Protein AF-A0A478FSN2-F1 (afdb_monomer_lite)

Radius of gyration: 26.33 Å; chains: 1; bounding box: 81×43×76 Å

Foldseek 3Di:
DVVCVVCCVPPVDDDDDDDDDDDDDDDDDDDFDWDDDPDDPDGDRPDFAFLLNVCVVVVFAFQAPPPDLQLLLLLVVLDFCQQDQAKDKDPACRLARQAHIWIKGWDWAAFPVRQAIGIDIAGTDSVRRNSRSVSLVVRRRHGQDQDVVDPVSNVNSVVRSVSSSSRGTQDFLLRSVVLLVFAFAAPPDPPRDLLLLLCLLQQDCFWDDDNDGNVQLAPLQPPVCNQVLQPHDVSVPPTGRNHSVSHDPVNSVVLNVSLVVRRRHGFGDGDPPQTSNRLVRHDPVPRPDHRSSNLSSLNGGRWDFLLNSQCPRVQFAFDPAADPVLCSHPLDDPDGLVVLRGDTSSHADSSDGNSSSNNRGGDGHPPDD

Sequence (369 aa):
MKVFNYLFNKYGIPVLFVGFTGVGVKLYFRNIEFVLVSDSGFVEVLLPYSFSSELTNKKYKVVTNDTSDDIVLNIMSQRLFPNKTQNFDYSEGQIFEGSKKISFTVKKLEIKDKKQELTILEKPDKKFVNEYKEACVKALAVEYRVNESDKEKKEKAESQLARLREWCTEPTIKDVLGRHKFQLLTETNKGITDDDWKDVIAGGWFKKEGDTKYWEKQSFISESEIESFLGGKEKLNEEGIKSKTDVTDEQVSKFKKKCQEILEKPFTRKTFYAPTMFWKEMDPKEKDGIDEFQEAALFCSKPMKVDDYVDKSMQGLPKSSFSEADKKDYCYVNKGIEEYKNLKTNEPIEGKSFWCAVKLLYDKNKHSK

pLDDT: mean 84.63, std 18.38, range [32.09, 98.44]

Structure (mmCIF, N/CA/C/O backbone):
data_AF-A0A478FSN2-F1
#
_entry.id   AF-A0A478FSN2-F1
#
loop_
_atom_site.group_PDB
_atom_site.id
_atom_site.type_symbol
_atom_site.label_atom_id
_atom_site.label_alt_id
_atom_site.label_comp_id
_atom_site.label_asym_id
_atom_site.label_entity_id
_atom_site.label_seq_id
_atom_site.pdbx_PDB_ins_code
_atom_site.Cartn_x
_atom_site.Cartn_y
_atom_site.Cartn_z
_atom_site.occupancy
_atom_site.B_iso_or_equiv
_atom_site.auth_seq_id
_atom_site.auth_comp_id
_atom_site.auth_asym_id
_atom_site.auth_atom_id
_atom_site.pdbx_PDB_model_num
ATOM 1 N N . MET A 1 1 ? 53.523 -0.015 -23.248 1.00 38.31 1 MET A N 1
ATOM 2 C CA . MET A 1 1 ? 53.239 -1.423 -22.869 1.00 38.31 1 MET A CA 1
ATOM 3 C C . MET A 1 1 ? 52.689 -1.633 -21.450 1.00 38.31 1 MET A C 1
ATOM 5 O O . MET A 1 1 ? 52.070 -2.664 -21.239 1.00 38.31 1 MET A O 1
ATOM 9 N N . LYS A 1 2 ? 52.820 -0.699 -20.487 1.00 34.47 2 LYS A N 1
ATOM 10 C CA . LYS A 1 2 ? 52.249 -0.875 -19.128 1.00 34.47 2 LYS A CA 1
ATOM 11 C C . LYS A 1 2 ? 50.707 -0.853 -19.075 1.00 34.47 2 LYS A C 1
ATOM 13 O O . LYS A 1 2 ? 50.119 -1.628 -18.334 1.00 34.47 2 LYS A O 1
ATOM 18 N N . VAL A 1 3 ? 50.062 -0.037 -19.916 1.00 45.06 3 VAL A N 1
ATOM 19 C CA . VAL A 1 3 ? 48.587 0.061 -20.024 1.00 45.06 3 VAL A CA 1
ATOM 20 C C . VAL A 1 3 ? 47.959 -1.250 -20.508 1.00 45.06 3 VAL A C 1
ATOM 22 O O . VAL A 1 3 ? 46.927 -1.677 -19.999 1.00 45.06 3 VAL A O 1
ATOM 25 N N . PHE A 1 4 ? 48.629 -1.928 -21.443 1.00 43.00 4 PHE A N 1
ATOM 26 C CA . PHE A 1 4 ? 48.151 -3.186 -22.013 1.00 43.00 4 PHE A CA 1
ATOM 27 C C . PHE A 1 4 ? 48.095 -4.284 -20.946 1.00 43.00 4 PHE A C 1
ATOM 29 O O . PHE A 1 4 ? 47.098 -4.982 -20.840 1.00 43.00 4 PHE A O 1
ATOM 36 N N . ASN A 1 5 ? 49.108 -4.365 -20.079 1.00 40.75 5 ASN A N 1
ATOM 37 C CA . ASN A 1 5 ? 49.171 -5.380 -19.027 1.00 40.75 5 ASN A CA 1
ATOM 38 C C . ASN A 1 5 ? 48.114 -5.166 -17.919 1.00 40.75 5 ASN A C 1
ATOM 40 O O . ASN A 1 5 ? 47.647 -6.128 -17.315 1.00 40.75 5 ASN A O 1
ATOM 44 N N . TYR A 1 6 ? 47.696 -3.917 -17.673 1.00 49.88 6 TYR A N 1
ATOM 45 C CA . TYR A 1 6 ? 46.630 -3.601 -16.713 1.00 49.88 6 TYR A CA 1
ATOM 46 C C . TYR A 1 6 ? 45.236 -3.949 -17.257 1.00 49.88 6 TYR A C 1
ATOM 48 O O . TYR A 1 6 ? 44.431 -4.562 -16.560 1.00 49.88 6 TYR A O 1
ATOM 56 N N . LEU A 1 7 ? 44.960 -3.598 -18.517 1.00 45.88 7 LEU A N 1
ATOM 57 C CA . LEU A 1 7 ? 43.660 -3.856 -19.143 1.00 45.88 7 LEU A CA 1
ATOM 58 C C . LEU A 1 7 ? 43.455 -5.344 -19.467 1.00 45.88 7 LEU A C 1
ATOM 60 O O . LEU A 1 7 ? 42.352 -5.857 -19.280 1.00 45.88 7 LEU A O 1
ATOM 64 N N . PHE A 1 8 ? 44.517 -6.051 -19.872 1.00 49.25 8 PHE A N 1
ATOM 65 C CA . PHE A 1 8 ? 44.466 -7.482 -20.191 1.00 49.25 8 PHE A CA 1
ATOM 66 C C . PHE A 1 8 ? 44.196 -8.342 -18.947 1.00 49.25 8 PHE A C 1
ATOM 68 O O . PHE A 1 8 ? 43.358 -9.237 -18.996 1.00 49.25 8 PHE A O 1
ATOM 75 N N . ASN A 1 9 ? 44.831 -8.021 -17.811 1.00 47.06 9 ASN A N 1
ATOM 76 C CA . ASN A 1 9 ? 44.638 -8.757 -16.554 1.00 47.06 9 ASN A CA 1
ATOM 77 C C . ASN A 1 9 ? 43.310 -8.446 -15.844 1.00 47.06 9 ASN A C 1
ATOM 79 O O . ASN A 1 9 ? 42.863 -9.258 -15.040 1.00 47.06 9 ASN A O 1
ATOM 83 N N . LYS A 1 10 ? 42.682 -7.288 -16.103 1.00 46.72 10 LYS A N 1
ATOM 84 C CA . LYS A 1 10 ? 41.465 -6.863 -15.386 1.00 46.72 10 LYS A CA 1
ATOM 85 C C . LYS A 1 10 ? 40.161 -7.127 -16.145 1.00 46.72 10 LYS A C 1
ATOM 87 O O . LYS A 1 10 ? 39.145 -7.357 -15.500 1.00 46.72 10 LYS A O 1
ATOM 92 N N . TYR A 1 11 ? 40.178 -7.101 -17.482 1.00 49.88 11 TYR A N 1
ATOM 93 C CA . TYR A 1 11 ? 38.949 -7.159 -18.291 1.00 49.88 11 TYR A CA 1
ATOM 94 C C . TYR A 1 11 ? 38.904 -8.296 -19.325 1.00 49.88 11 TYR A C 1
ATOM 96 O O . TYR A 1 11 ? 37.886 -8.449 -19.991 1.00 49.88 11 TYR A O 1
ATOM 104 N N . GLY A 1 12 ? 39.962 -9.111 -19.455 1.00 34.09 12 GLY A N 1
ATOM 105 C CA . GLY A 1 12 ? 39.914 -10.388 -20.183 1.00 34.09 12 GLY A CA 1
ATOM 106 C C . GLY A 1 12 ? 39.507 -10.310 -21.660 1.00 34.09 12 GLY A C 1
ATOM 107 O O . GLY A 1 12 ? 38.846 -11.223 -22.141 1.00 34.09 12 GLY A O 1
ATOM 108 N N . ILE A 1 13 ? 39.863 -9.241 -22.382 1.00 45.62 13 ILE A N 1
ATOM 109 C CA . ILE A 1 13 ? 39.484 -9.043 -23.793 1.00 45.62 13 ILE A CA 1
ATOM 110 C C . ILE A 1 13 ? 40.597 -9.582 -24.711 1.00 45.62 13 ILE A C 1
ATOM 112 O O . ILE A 1 13 ? 41.655 -8.949 -24.788 1.00 45.62 13 ILE A O 1
ATOM 116 N N . PRO A 1 14 ? 40.411 -10.705 -25.435 1.00 42.12 14 PRO A N 1
ATOM 117 C CA . PRO A 1 14 ? 41.376 -11.146 -26.425 1.00 42.12 14 PRO A CA 1
ATOM 118 C C . PRO A 1 14 ? 41.021 -10.621 -27.823 1.00 42.12 14 PRO A C 1
ATOM 120 O O . PRO A 1 14 ? 39.872 -10.328 -28.143 1.00 42.12 14 PRO A O 1
ATOM 123 N N . VAL A 1 15 ? 42.046 -10.647 -28.672 1.00 35.50 15 VAL A N 1
ATOM 124 C CA . VAL A 1 15 ? 42.075 -10.412 -30.125 1.00 35.50 15 VAL A CA 1
ATOM 125 C C . VAL A 1 15 ? 42.417 -8.976 -30.545 1.00 35.50 15 VAL A C 1
ATOM 127 O O . VAL A 1 15 ? 41.568 -8.125 -30.791 1.00 35.50 15 VAL A O 1
ATOM 130 N N . LEU A 1 16 ? 43.727 -8.763 -30.706 1.00 38.38 16 LEU A N 1
ATOM 131 C CA . LEU A 1 16 ? 44.339 -7.638 -31.408 1.00 38.38 16 LEU A CA 1
ATOM 132 C C . LEU A 1 16 ? 44.881 -8.159 -32.753 1.00 38.38 16 LEU A C 1
ATOM 134 O O . LEU A 1 16 ? 45.804 -8.972 -32.760 1.00 38.38 16 LEU A O 1
ATOM 138 N N . PHE A 1 17 ? 44.339 -7.698 -33.884 1.00 35.75 17 PHE A N 1
ATOM 139 C CA . PHE A 1 17 ? 44.990 -7.865 -35.189 1.00 35.75 17 PHE A CA 1
ATOM 140 C C . PHE A 1 17 ? 45.964 -6.704 -35.394 1.00 35.75 17 PHE A C 1
ATOM 142 O O . PHE A 1 17 ? 45.550 -5.547 -35.450 1.00 35.75 17 PHE A O 1
ATOM 149 N N . VAL A 1 18 ? 47.260 -7.002 -35.489 1.00 38.97 18 VAL A N 1
ATOM 150 C CA . VAL A 1 18 ? 48.302 -5.998 -35.743 1.00 38.97 18 VAL A CA 1
ATOM 151 C C . VAL A 1 18 ? 48.718 -6.086 -37.207 1.00 38.97 18 VAL A C 1
ATOM 153 O O . VAL A 1 18 ? 49.442 -6.996 -37.595 1.00 38.97 18 VAL A O 1
ATOM 156 N N . GLY A 1 19 ? 48.256 -5.138 -38.021 1.00 33.31 19 GLY A N 1
ATOM 157 C CA . GLY A 1 19 ? 48.798 -4.868 -39.354 1.00 33.31 19 GLY A CA 1
ATOM 158 C C . GLY A 1 19 ? 49.646 -3.599 -39.311 1.00 33.31 19 GLY A C 1
ATOM 159 O O . GLY A 1 19 ? 49.178 -2.569 -38.830 1.00 33.31 19 GLY A O 1
ATOM 160 N N . PHE A 1 20 ? 50.893 -3.673 -39.779 1.00 36.31 20 PHE A N 1
ATOM 161 C CA . PHE A 1 20 ? 51.842 -2.558 -39.770 1.00 36.31 20 PHE A CA 1
ATOM 162 C C . PHE A 1 20 ? 51.966 -1.961 -41.177 1.00 36.31 20 PHE A C 1
ATOM 164 O O . PHE A 1 20 ? 52.596 -2.554 -42.047 1.00 36.31 20 PHE A O 1
ATOM 171 N N . THR A 1 21 ? 51.405 -0.771 -41.396 1.00 34.97 21 THR A N 1
ATOM 172 C CA . THR A 1 21 ? 51.771 0.101 -42.524 1.00 34.97 21 THR A CA 1
ATOM 173 C C . THR A 1 21 ? 51.729 1.555 -42.061 1.00 34.97 21 THR A C 1
ATOM 175 O O . THR A 1 21 ? 50.651 2.131 -41.924 1.00 34.97 21 THR A O 1
ATOM 178 N N . GLY A 1 22 ? 52.901 2.149 -41.835 1.00 32.09 22 GLY A N 1
ATOM 179 C CA . GLY A 1 22 ? 53.044 3.577 -41.537 1.00 32.09 22 GLY A CA 1
ATOM 180 C C . GLY A 1 22 ? 52.790 3.949 -40.075 1.00 32.09 22 GLY A C 1
ATOM 181 O O . GLY A 1 22 ? 52.101 3.253 -39.340 1.00 32.09 22 GLY A O 1
ATOM 182 N N . VAL A 1 23 ? 53.423 5.038 -39.646 1.00 35.44 23 VAL A N 1
ATOM 183 C CA . VAL A 1 23 ? 53.547 5.521 -38.262 1.00 35.44 23 VAL A CA 1
ATOM 184 C C . VAL A 1 23 ? 52.172 5.795 -37.632 1.00 35.44 23 VAL A C 1
ATOM 186 O O . VAL A 1 23 ? 51.660 6.907 -37.677 1.00 35.44 23 VAL A O 1
ATOM 189 N N . GLY A 1 24 ? 51.553 4.767 -37.055 1.00 33.69 24 GLY A N 1
ATOM 190 C CA . GLY A 1 24 ? 50.288 4.879 -36.337 1.00 33.69 24 GLY A CA 1
ATOM 191 C C . GLY A 1 24 ? 49.680 3.515 -36.025 1.00 33.69 24 GLY A C 1
ATOM 192 O O . GLY A 1 24 ? 49.520 2.674 -36.904 1.00 33.69 24 GLY A O 1
ATOM 193 N N . VAL A 1 25 ? 49.314 3.291 -34.762 1.00 39.44 25 VAL A N 1
ATOM 194 C CA . VAL A 1 25 ? 48.526 2.119 -34.361 1.00 39.44 25 VAL A CA 1
ATOM 195 C C . VAL A 1 25 ? 47.054 2.436 -34.625 1.00 39.44 25 VAL A C 1
ATOM 197 O O . VAL A 1 25 ? 46.484 3.298 -33.960 1.00 39.44 25 VAL A O 1
ATOM 200 N N . LYS A 1 26 ? 46.423 1.746 -35.580 1.00 37.81 26 LYS A N 1
ATOM 201 C CA . LYS A 1 26 ? 44.962 1.768 -35.740 1.00 37.81 26 LYS A CA 1
ATOM 202 C C . LYS A 1 26 ? 44.343 0.717 -34.826 1.00 37.81 26 LYS A C 1
ATOM 204 O O . LYS A 1 26 ? 44.503 -0.479 -35.052 1.00 37.81 26 LYS A O 1
ATOM 209 N N . LEU A 1 27 ? 43.642 1.173 -33.794 1.00 43.56 27 LEU A N 1
ATOM 210 C CA . LEU A 1 27 ? 42.827 0.320 -32.938 1.00 43.56 27 LEU A CA 1
ATOM 211 C C . LEU A 1 27 ? 41.388 0.335 -33.463 1.00 43.56 27 LEU A C 1
ATOM 213 O O . LEU A 1 27 ? 40.785 1.398 -33.587 1.00 43.56 27 LEU A O 1
ATOM 217 N N . TYR A 1 28 ? 40.850 -0.840 -33.780 1.00 39.25 28 TYR A N 1
ATOM 218 C CA . TYR A 1 28 ? 39.455 -1.010 -34.175 1.00 39.25 28 TYR A CA 1
ATOM 219 C C . TYR A 1 28 ? 38.686 -1.581 -32.985 1.00 39.25 28 TYR A C 1
ATOM 221 O O . TYR A 1 28 ? 38.897 -2.732 -32.609 1.00 39.25 28 TYR A O 1
ATOM 229 N N . PHE A 1 29 ? 37.800 -0.781 -32.394 1.00 44.75 29 PHE A N 1
ATOM 230 C CA . PHE A 1 29 ? 36.898 -1.224 -31.332 1.00 44.75 29 PHE A CA 1
ATOM 231 C C . PHE A 1 29 ? 35.463 -1.219 -31.852 1.00 44.75 29 PHE A C 1
ATOM 233 O O . PHE A 1 29 ? 35.030 -0.276 -32.511 1.00 44.75 29 PHE A O 1
ATOM 240 N N . ARG A 1 30 ? 34.722 -2.294 -31.578 1.00 36.47 30 ARG A N 1
ATOM 241 C CA . ARG A 1 30 ? 33.317 -2.429 -31.967 1.00 36.47 30 ARG A CA 1
ATOM 242 C C . ARG A 1 30 ? 32.440 -1.856 -30.845 1.00 36.47 30 ARG A C 1
ATOM 244 O O . ARG A 1 30 ? 32.504 -2.355 -29.729 1.00 36.47 30 ARG A O 1
ATOM 251 N N . ASN A 1 31 ? 31.623 -0.849 -31.168 1.00 40.94 31 ASN A N 1
ATOM 252 C CA . ASN A 1 31 ? 30.549 -0.275 -30.337 1.00 40.94 31 ASN A CA 1
ATOM 253 C C . ASN A 1 31 ? 30.950 0.266 -28.945 1.00 40.94 31 ASN A C 1
ATOM 255 O O . ASN A 1 31 ? 30.341 -0.110 -27.947 1.00 40.94 31 ASN A O 1
ATOM 259 N N . ILE A 1 32 ? 31.928 1.174 -28.869 1.00 41.34 32 ILE A N 1
ATOM 260 C CA . ILE A 1 32 ? 32.172 1.997 -27.669 1.00 41.34 32 ILE A CA 1
ATOM 261 C C . ILE A 1 32 ? 32.453 3.434 -28.136 1.00 41.34 32 ILE A C 1
ATOM 263 O O . ILE A 1 32 ? 33.360 3.640 -28.943 1.00 41.34 32 ILE A O 1
ATOM 267 N N . GLU A 1 33 ? 31.671 4.413 -27.674 1.00 35.31 33 GLU A N 1
ATOM 268 C CA . GLU A 1 33 ? 31.954 5.840 -27.883 1.00 35.31 33 GLU A CA 1
ATOM 269 C C . GLU A 1 33 ? 32.963 6.314 -26.824 1.00 35.31 33 GLU A C 1
ATOM 271 O O . GLU A 1 33 ? 32.770 6.092 -25.631 1.00 35.31 33 GLU A O 1
ATOM 276 N N . PHE A 1 34 ? 34.051 6.961 -27.250 1.00 41.34 34 PHE A N 1
ATOM 277 C CA . PHE A 1 34 ? 35.018 7.605 -26.356 1.00 41.34 34 PHE A CA 1
ATOM 278 C C . PHE A 1 34 ? 35.042 9.111 -26.620 1.00 41.34 34 PHE A C 1
ATOM 280 O O . PHE A 1 34 ? 35.100 9.534 -27.775 1.00 41.34 34 PHE A O 1
ATOM 287 N N . VAL A 1 35 ? 35.093 9.914 -25.555 1.00 37.38 35 VAL A N 1
ATOM 288 C CA . VAL A 1 35 ? 35.516 11.319 -25.625 1.00 37.38 35 VAL A CA 1
ATOM 289 C C . VAL A 1 35 ? 37.011 11.361 -25.315 1.00 37.38 35 VAL A C 1
ATOM 291 O O . VAL A 1 35 ? 37.439 11.009 -24.219 1.00 37.38 35 VAL A O 1
ATOM 294 N N . LEU A 1 36 ? 37.827 11.766 -26.289 1.00 36.81 36 LEU A N 1
ATOM 295 C CA . LEU A 1 36 ? 39.247 12.039 -26.067 1.00 36.81 36 LEU A CA 1
ATOM 296 C C . LEU A 1 36 ? 39.384 13.427 -25.435 1.00 36.81 36 LEU A C 1
ATOM 298 O O . LEU A 1 36 ? 39.316 14.433 -26.136 1.00 36.81 36 LEU A O 1
ATOM 302 N N . VAL A 1 37 ? 39.588 13.488 -24.118 1.00 38.06 37 VAL A N 1
ATOM 303 C CA . VAL A 1 37 ? 40.015 14.721 -23.444 1.00 38.06 37 VAL A CA 1
ATOM 304 C C . VAL A 1 37 ? 41.541 14.773 -23.484 1.00 38.06 37 VAL A C 1
ATOM 306 O O . VAL A 1 37 ? 42.232 14.043 -22.770 1.00 38.06 37 VAL A O 1
ATOM 309 N N . SER A 1 38 ? 42.090 15.603 -24.367 1.00 40.66 38 SER A N 1
ATOM 310 C CA . SER A 1 38 ? 43.523 15.882 -24.412 1.00 40.66 38 SER A CA 1
ATOM 311 C C . SER A 1 38 ? 43.889 16.887 -23.320 1.00 40.66 38 SER A C 1
ATOM 313 O O . SER A 1 38 ? 43.606 18.068 -23.481 1.00 40.66 38 SER A O 1
ATOM 315 N N . ASP A 1 39 ? 44.486 16.396 -22.228 1.00 41.47 39 ASP A N 1
ATOM 316 C CA . ASP A 1 39 ? 45.642 17.056 -21.582 1.00 41.47 39 ASP A CA 1
ATOM 317 C C . ASP A 1 39 ? 46.320 16.237 -20.461 1.00 41.47 39 ASP A C 1
ATOM 319 O O . ASP A 1 39 ? 47.345 16.651 -19.927 1.00 41.47 39 ASP A O 1
ATOM 323 N N . SER A 1 40 ? 45.838 15.033 -20.117 1.00 41.19 40 SER A N 1
ATOM 324 C CA . SER A 1 40 ? 46.466 14.239 -19.036 1.00 41.19 40 SER A CA 1
ATOM 325 C C . SER A 1 40 ? 46.532 12.720 -19.246 1.00 41.19 40 SER A C 1
ATOM 327 O O . SER A 1 40 ? 46.911 11.986 -18.336 1.00 41.19 40 SER A O 1
ATOM 329 N N . GLY A 1 41 ? 46.249 12.214 -20.452 1.00 41.34 41 GLY A N 1
ATOM 330 C CA . GLY A 1 41 ? 46.536 10.816 -20.811 1.00 41.34 41 GLY A CA 1
ATOM 331 C C . GLY A 1 41 ? 45.678 9.750 -20.111 1.00 41.34 41 GLY A C 1
ATOM 332 O O . GLY A 1 41 ? 45.991 8.563 -20.211 1.00 41.34 41 GLY A O 1
ATOM 333 N N . PHE A 1 42 ? 44.591 10.139 -19.443 1.00 38.62 42 PHE A N 1
ATOM 334 C CA . PHE A 1 42 ? 43.584 9.207 -18.943 1.00 38.62 42 PHE A CA 1
ATOM 335 C C . PHE A 1 42 ? 42.482 9.019 -19.992 1.00 38.62 42 PHE A C 1
ATOM 337 O O . PHE A 1 42 ? 41.795 9.963 -20.365 1.00 38.62 42 PHE A O 1
ATOM 344 N N . VAL A 1 43 ? 42.323 7.786 -20.481 1.00 43.44 43 VAL A N 1
ATOM 345 C CA . VAL A 1 43 ? 41.153 7.375 -21.267 1.00 43.44 43 VAL A CA 1
ATOM 346 C C . VAL A 1 43 ? 40.055 7.018 -20.273 1.00 43.44 43 VAL A C 1
ATOM 348 O O . VAL A 1 43 ? 40.135 5.982 -19.610 1.00 43.44 43 VAL A O 1
ATOM 351 N N . GLU A 1 44 ? 39.053 7.880 -20.142 1.00 41.38 44 GLU A N 1
ATOM 352 C CA . GLU A 1 44 ? 37.860 7.576 -19.360 1.00 41.38 44 GLU A CA 1
ATOM 353 C C . GLU A 1 44 ? 36.917 6.730 -20.225 1.00 41.38 44 GLU A C 1
ATOM 355 O O . GLU A 1 44 ? 36.435 7.160 -21.274 1.00 41.38 44 GLU A O 1
ATOM 360 N N . VAL A 1 45 ? 36.719 5.471 -19.832 1.00 44.75 45 VAL A N 1
ATOM 361 C CA . VAL A 1 45 ? 35.755 4.580 -20.483 1.00 44.75 45 VAL A CA 1
ATOM 362 C C . VAL A 1 45 ? 34.367 4.996 -19.997 1.00 44.75 45 VAL A C 1
ATOM 364 O O . VAL A 1 45 ? 33.947 4.594 -18.913 1.00 44.75 45 VAL A O 1
ATOM 367 N N . LEU A 1 46 ? 33.657 5.808 -20.781 1.00 49.84 46 LEU A N 1
ATOM 368 C CA . LEU A 1 46 ? 32.235 6.068 -20.563 1.00 49.84 46 LEU A CA 1
ATOM 369 C C . LEU A 1 46 ? 31.470 4.781 -20.885 1.00 49.84 46 LEU A C 1
ATOM 371 O O . LEU A 1 46 ? 31.194 4.465 -22.041 1.00 49.84 46 LEU A O 1
ATOM 375 N N . LEU A 1 47 ? 31.170 3.994 -19.852 1.00 55.00 47 LEU A N 1
ATOM 376 C CA . LEU A 1 47 ? 30.190 2.921 -19.980 1.00 55.00 47 LEU A CA 1
ATOM 377 C C . LEU A 1 47 ? 28.858 3.544 -20.432 1.00 55.00 47 LEU A C 1
ATOM 379 O O . LEU A 1 47 ? 28.491 4.601 -19.911 1.00 55.00 47 LEU A O 1
ATOM 383 N N . PRO A 1 48 ? 28.136 2.923 -21.383 1.00 66.62 48 PRO A N 1
ATOM 384 C CA . PRO A 1 48 ? 26.876 3.467 -21.870 1.00 66.62 48 PRO A CA 1
ATOM 385 C C . PRO A 1 48 ? 25.915 3.678 -20.697 1.00 66.62 48 PRO A C 1
ATOM 387 O O . PRO A 1 48 ? 25.668 2.769 -19.900 1.00 66.62 48 PRO A O 1
ATOM 390 N N . TYR A 1 49 ? 25.395 4.900 -20.580 1.00 86.12 49 TYR A N 1
ATOM 391 C CA . TYR A 1 49 ? 24.471 5.267 -19.518 1.00 86.12 49 TYR A CA 1
ATOM 392 C C . TYR A 1 49 ? 23.124 4.590 -19.772 1.00 86.12 49 TYR A C 1
ATOM 394 O O . TYR A 1 49 ? 22.397 4.949 -20.694 1.00 86.12 49 TYR A O 1
ATOM 402 N N . SER A 1 50 ? 22.819 3.554 -18.998 1.00 93.75 50 SER A N 1
ATOM 403 C CA . SER A 1 50 ? 21.625 2.721 -19.181 1.00 93.75 50 SER A CA 1
ATOM 404 C C . SER A 1 50 ? 20.499 3.115 -18.226 1.00 93.75 50 SER A C 1
ATOM 406 O O . SER A 1 50 ? 20.720 3.840 -17.250 1.00 93.75 50 SER A O 1
ATOM 408 N N . PHE A 1 51 ? 19.295 2.578 -18.444 1.00 96.38 51 PHE A N 1
ATOM 409 C CA . PHE A 1 51 ? 18.224 2.675 -17.444 1.00 96.38 51 PHE A CA 1
ATOM 410 C C . PHE A 1 51 ? 18.661 2.105 -16.087 1.00 96.38 51 PHE A C 1
ATOM 412 O O . PHE A 1 51 ? 18.325 2.674 -15.049 1.00 96.38 51 PHE A O 1
ATOM 419 N N . SER A 1 52 ? 19.448 1.021 -16.083 1.00 96.12 52 SER A N 1
ATOM 420 C CA . SER A 1 52 ? 20.041 0.480 -14.857 1.00 96.12 52 SER A CA 1
ATOM 421 C C . SER A 1 52 ? 20.908 1.520 -14.150 1.00 96.12 52 SER A C 1
ATOM 423 O O . SER A 1 52 ? 20.755 1.719 -12.948 1.00 96.12 52 SER A O 1
ATOM 425 N N . SER A 1 53 ? 21.789 2.202 -14.887 1.00 94.31 53 SER A N 1
ATOM 426 C CA . SER A 1 53 ? 22.691 3.224 -14.344 1.00 94.31 53 SER A CA 1
ATOM 427 C C . SER A 1 53 ? 21.911 4.377 -13.704 1.00 94.31 53 SER A C 1
ATOM 429 O O . SER A 1 53 ? 22.184 4.752 -12.566 1.00 94.31 53 SER A O 1
ATOM 431 N N . GLU A 1 54 ? 20.889 4.885 -14.395 1.00 95.19 54 GLU A N 1
ATOM 432 C CA . GLU A 1 54 ? 20.023 5.965 -13.905 1.00 95.19 54 GLU A CA 1
ATOM 433 C C . GLU A 1 54 ? 19.260 5.576 -12.627 1.00 95.19 54 GLU A C 1
ATOM 435 O O . GLU A 1 54 ? 19.188 6.356 -11.673 1.00 95.19 54 GLU A O 1
ATOM 440 N N . LEU A 1 55 ? 18.715 4.356 -12.565 1.00 96.19 55 LEU A N 1
ATOM 441 C CA . LEU A 1 55 ? 17.994 3.873 -11.384 1.00 96.19 55 LEU A CA 1
ATOM 442 C C . LEU A 1 55 ? 18.929 3.622 -10.195 1.00 96.19 55 LEU A C 1
ATOM 444 O O . LEU A 1 55 ? 18.598 4.010 -9.072 1.00 96.19 55 LEU A O 1
ATOM 448 N N . THR A 1 56 ? 20.105 3.037 -10.426 1.00 95.56 56 THR A N 1
ATOM 449 C CA . THR A 1 56 ? 21.113 2.825 -9.378 1.00 95.56 56 THR A CA 1
ATOM 450 C C . THR A 1 56 ? 21.644 4.150 -8.828 1.00 95.56 56 THR A C 1
ATOM 452 O O . THR A 1 56 ? 21.766 4.291 -7.611 1.00 95.56 56 THR A O 1
ATOM 455 N N . ASN A 1 57 ? 21.857 5.163 -9.675 1.00 93.75 57 ASN A N 1
ATOM 456 C CA . ASN A 1 57 ? 22.229 6.516 -9.236 1.00 93.75 57 ASN A CA 1
ATOM 457 C C . ASN A 1 57 ? 21.163 7.151 -8.329 1.00 93.75 57 ASN A C 1
ATOM 459 O O . ASN A 1 57 ? 21.483 7.868 -7.380 1.00 93.75 57 ASN A O 1
ATOM 463 N N . LYS A 1 58 ? 19.888 6.825 -8.566 1.00 93.50 58 LYS A N 1
ATOM 464 C CA . LYS A 1 58 ? 18.748 7.200 -7.714 1.00 93.50 58 LYS A CA 1
ATOM 465 C C . LYS A 1 58 ? 18.554 6.286 -6.496 1.00 93.50 58 LYS A C 1
ATOM 467 O O . LYS A 1 58 ? 17.549 6.416 -5.802 1.00 93.50 58 LYS A O 1
ATOM 472 N N . LYS A 1 59 ? 19.528 5.417 -6.202 1.00 94.81 59 LYS A N 1
ATOM 473 C CA . LYS A 1 59 ? 19.560 4.480 -5.066 1.00 94.81 59 LYS A CA 1
ATOM 474 C C . LYS A 1 59 ? 18.496 3.380 -5.116 1.00 94.81 59 LYS A C 1
ATOM 476 O O . LYS A 1 59 ? 18.205 2.771 -4.090 1.00 94.81 59 LYS A O 1
ATOM 481 N N . TYR A 1 60 ? 17.942 3.086 -6.292 1.00 95.50 60 TYR A N 1
ATOM 482 C CA . TYR A 1 60 ? 17.091 1.912 -6.459 1.00 95.50 60 TYR A CA 1
ATOM 483 C C . TYR A 1 60 ? 17.938 0.654 -6.629 1.00 95.50 60 TYR A C 1
ATOM 485 O O . TYR A 1 60 ? 18.907 0.632 -7.393 1.00 95.50 60 TYR A O 1
ATOM 493 N N . LYS A 1 61 ? 17.528 -0.423 -5.958 1.00 97.25 61 LYS A N 1
ATOM 494 C CA . LYS A 1 61 ? 18.080 -1.756 -6.183 1.00 97.25 61 LYS A CA 1
ATOM 495 C C . LYS A 1 61 ? 17.370 -2.387 -7.378 1.00 97.25 61 LYS A C 1
ATOM 497 O O . LYS A 1 61 ? 16.174 -2.651 -7.314 1.00 97.25 61 LYS A O 1
ATOM 502 N N . VAL A 1 62 ? 18.081 -2.565 -8.485 1.00 97.88 62 VAL A N 1
ATOM 503 C CA . VAL A 1 62 ? 17.522 -3.114 -9.730 1.00 97.88 62 VAL A CA 1
ATOM 504 C C . VAL A 1 62 ? 17.454 -4.641 -9.689 1.00 97.88 62 VAL A C 1
ATOM 506 O O . VAL A 1 62 ? 18.262 -5.280 -9.016 1.00 97.88 62 VAL A O 1
ATOM 509 N N . VAL A 1 63 ? 16.504 -5.223 -10.423 1.00 97.94 63 VAL A N 1
ATOM 510 C CA . VAL A 1 63 ? 16.411 -6.679 -10.605 1.00 97.94 63 VAL A CA 1
ATOM 511 C C . VAL A 1 63 ? 17.617 -7.184 -11.395 1.00 97.94 63 VAL A C 1
ATOM 513 O O . VAL A 1 63 ? 17.939 -6.655 -12.460 1.00 97.94 63 VAL A O 1
ATOM 516 N N . THR A 1 64 ? 18.244 -8.244 -10.897 1.00 96.75 64 THR A N 1
ATOM 517 C CA . THR A 1 64 ? 19.316 -8.980 -11.576 1.00 96.75 64 THR A CA 1
ATOM 518 C C . THR A 1 64 ? 18.933 -10.453 -11.725 1.00 96.75 64 THR A C 1
ATOM 520 O O . THR A 1 64 ? 17.885 -10.895 -11.247 1.00 96.75 64 THR A O 1
ATOM 523 N N . ASN A 1 65 ? 19.797 -11.243 -12.366 1.00 94.81 65 ASN A N 1
ATOM 524 C CA . ASN A 1 65 ? 19.619 -12.697 -12.437 1.00 94.81 65 ASN A CA 1
ATOM 525 C C . ASN A 1 65 ? 19.635 -13.364 -11.046 1.00 94.81 65 ASN A C 1
ATOM 527 O O . ASN A 1 65 ? 19.014 -14.411 -10.873 1.00 94.81 65 ASN A O 1
ATOM 531 N N . ASP A 1 66 ? 20.279 -12.731 -10.060 1.00 96.31 66 ASP A N 1
ATOM 532 C CA . ASP A 1 66 ? 20.416 -13.242 -8.690 1.00 96.31 66 ASP A CA 1
ATOM 533 C C . ASP A 1 66 ? 19.277 -12.797 -7.758 1.00 96.31 66 ASP A C 1
ATOM 535 O O . ASP A 1 66 ? 19.187 -13.260 -6.619 1.00 96.31 66 ASP A O 1
ATOM 539 N N . THR A 1 67 ? 18.387 -11.900 -8.205 1.00 97.56 67 THR A N 1
ATOM 540 C CA . THR A 1 67 ? 17.213 -11.503 -7.416 1.00 97.56 67 THR A CA 1
ATOM 541 C C . THR A 1 67 ? 16.358 -12.738 -7.121 1.00 97.56 67 THR A C 1
ATOM 543 O O . THR A 1 67 ? 16.078 -13.539 -8.013 1.00 97.56 67 THR A O 1
ATOM 546 N N . SER A 1 68 ? 15.925 -12.914 -5.871 1.00 97.56 68 SER A N 1
ATOM 547 C CA . SER A 1 68 ? 15.173 -14.107 -5.467 1.00 97.56 68 SER A CA 1
ATOM 548 C C . SER A 1 68 ? 13.774 -14.154 -6.086 1.00 97.56 68 SER A C 1
ATOM 550 O O . SER A 1 68 ? 13.156 -13.126 -6.374 1.00 97.56 68 SER A O 1
ATOM 552 N N . ASP A 1 69 ? 13.242 -15.362 -6.262 1.00 97.81 69 ASP A N 1
ATOM 553 C CA . ASP A 1 69 ? 11.927 -15.559 -6.878 1.00 97.81 69 ASP A CA 1
ATOM 554 C C . ASP A 1 69 ? 10.801 -14.884 -6.091 1.00 97.81 69 ASP A C 1
ATOM 556 O O . ASP A 1 69 ? 9.894 -14.315 -6.693 1.00 97.81 69 ASP A O 1
ATOM 560 N N . ASP A 1 70 ? 10.864 -14.892 -4.753 1.00 96.44 70 ASP A N 1
ATOM 561 C CA . ASP A 1 70 ? 9.843 -14.230 -3.933 1.00 96.44 70 ASP A CA 1
ATOM 562 C C . ASP A 1 70 ? 9.838 -12.712 -4.149 1.00 96.44 70 ASP A C 1
ATOM 564 O O . ASP A 1 70 ? 8.768 -12.123 -4.289 1.00 96.44 70 ASP A O 1
ATOM 568 N N . ILE A 1 71 ? 11.014 -12.084 -4.272 1.00 97.12 71 ILE A N 1
ATOM 569 C CA . ILE A 1 71 ? 11.109 -10.651 -4.576 1.00 97.12 71 ILE A CA 1
ATOM 570 C C . ILE A 1 71 ? 10.478 -10.360 -5.940 1.00 97.12 71 ILE A C 1
ATOM 572 O O . ILE A 1 71 ? 9.678 -9.434 -6.055 1.00 97.12 71 ILE A O 1
ATOM 576 N N . VAL A 1 72 ? 10.756 -11.176 -6.959 1.00 97.88 72 VAL A N 1
ATOM 577 C CA . VAL A 1 72 ? 10.157 -10.998 -8.292 1.00 97.88 72 VAL A CA 1
ATOM 578 C C . VAL A 1 72 ? 8.639 -11.187 -8.262 1.00 97.88 72 VAL A C 1
ATOM 580 O O . VAL A 1 72 ? 7.908 -10.397 -8.857 1.00 97.88 72 VAL A O 1
ATOM 583 N N . LEU A 1 73 ? 8.134 -12.167 -7.511 1.00 97.19 73 LEU A N 1
ATOM 584 C CA . LEU A 1 73 ? 6.695 -12.350 -7.294 1.00 97.19 73 LEU A CA 1
ATOM 585 C C . LEU A 1 73 ? 6.050 -11.152 -6.584 1.00 97.19 73 LEU A C 1
ATOM 587 O O . LEU A 1 73 ? 4.944 -10.742 -6.949 1.00 97.19 73 LEU A O 1
ATOM 591 N N . ASN A 1 74 ? 6.729 -10.558 -5.600 1.00 96.88 74 ASN A N 1
ATOM 592 C CA . ASN A 1 74 ? 6.276 -9.331 -4.940 1.00 96.88 74 ASN A CA 1
ATOM 593 C C . ASN A 1 74 ? 6.272 -8.142 -5.920 1.00 96.88 74 ASN A C 1
ATOM 595 O O . ASN A 1 74 ? 5.298 -7.396 -5.957 1.00 96.88 74 ASN A O 1
ATOM 599 N N . ILE A 1 75 ? 7.288 -8.006 -6.780 1.00 97.44 75 ILE A N 1
ATOM 600 C CA . ILE A 1 75 ? 7.338 -6.977 -7.834 1.00 97.44 75 ILE A CA 1
ATOM 601 C C . ILE A 1 75 ? 6.156 -7.118 -8.795 1.00 97.44 75 ILE A C 1
ATOM 603 O O . ILE A 1 75 ? 5.459 -6.139 -9.058 1.00 97.44 75 ILE A O 1
ATOM 607 N N . MET A 1 76 ? 5.881 -8.329 -9.289 1.00 96.31 76 MET A N 1
ATOM 608 C CA . MET A 1 76 ? 4.754 -8.571 -10.195 1.00 96.31 76 MET A CA 1
ATOM 609 C C . MET A 1 76 ? 3.401 -8.265 -9.524 1.00 96.31 76 MET A C 1
ATOM 611 O O . MET A 1 76 ? 2.459 -7.832 -10.182 1.00 96.31 76 MET A O 1
ATOM 615 N N . SER A 1 77 ? 3.302 -8.429 -8.203 1.00 94.19 77 SER A N 1
ATOM 616 C CA . SER A 1 77 ? 2.071 -8.231 -7.427 1.00 94.19 77 SER A CA 1
ATOM 617 C C . SER A 1 77 ? 2.024 -6.920 -6.625 1.00 94.19 77 SER A C 1
ATOM 619 O O . SER A 1 77 ? 1.162 -6.753 -5.765 1.00 94.19 77 SER A O 1
ATOM 621 N N . GLN A 1 78 ? 2.890 -5.950 -6.921 1.00 93.88 78 GLN A N 1
ATOM 622 C CA . GLN A 1 78 ? 2.990 -4.694 -6.162 1.00 93.88 78 GLN A CA 1
ATOM 623 C C . GLN A 1 78 ? 1.800 -3.735 -6.329 1.00 93.88 78 GLN A C 1
ATOM 625 O O . GLN A 1 78 ? 1.587 -2.837 -5.511 1.00 93.88 78 GLN A O 1
ATOM 630 N N . ARG A 1 79 ? 1.023 -3.870 -7.413 1.00 92.44 79 ARG A N 1
ATOM 631 C CA . ARG A 1 79 ? -0.188 -3.065 -7.583 1.00 92.44 79 ARG A CA 1
ATOM 632 C C . ARG A 1 79 ? -1.281 -3.579 -6.651 1.00 92.44 79 ARG A C 1
ATOM 634 O O . ARG A 1 79 ? -1.652 -4.754 -6.679 1.00 92.44 79 ARG A O 1
ATOM 641 N N . LEU A 1 80 ? -1.786 -2.666 -5.829 1.00 92.69 80 LEU A N 1
ATOM 642 C CA . LEU A 1 80 ? -2.793 -2.918 -4.812 1.00 92.69 80 LEU A CA 1
ATOM 643 C C . LEU A 1 80 ? -4.178 -2.862 -5.454 1.00 92.69 80 LEU A C 1
ATOM 645 O O . LEU A 1 80 ? -4.709 -1.791 -5.736 1.00 92.69 80 LEU A O 1
ATOM 649 N N . PHE A 1 81 ? -4.743 -4.036 -5.721 1.00 89.44 81 PHE A N 1
ATOM 650 C CA . PHE A 1 81 ? -6.043 -4.181 -6.371 1.00 89.44 81 PHE A CA 1
ATOM 651 C C . PHE A 1 81 ? -7.065 -4.848 -5.447 1.00 89.44 81 PHE A C 1
ATOM 653 O O . PHE A 1 81 ? -7.366 -6.031 -5.622 1.00 89.44 81 PHE A O 1
ATOM 660 N N . PRO A 1 82 ? -7.618 -4.119 -4.462 1.00 89.69 82 PRO A N 1
ATOM 661 C CA . PRO A 1 82 ? -8.600 -4.697 -3.547 1.00 89.69 82 PRO A CA 1
ATOM 662 C C . PRO A 1 82 ? -9.935 -5.020 -4.246 1.00 89.69 82 PRO A C 1
ATOM 664 O O . PRO A 1 82 ? -10.735 -5.802 -3.751 1.00 89.69 82 PRO A O 1
ATOM 667 N N . ASN A 1 83 ? -10.166 -4.457 -5.434 1.00 88.38 83 ASN A N 1
ATOM 668 C CA . ASN A 1 83 ? -11.368 -4.637 -6.243 1.00 88.38 83 ASN A CA 1
ATOM 669 C C . ASN A 1 83 ? -11.340 -5.860 -7.181 1.00 88.38 83 ASN A C 1
ATOM 671 O O . ASN A 1 83 ? -12.345 -6.149 -7.828 1.00 88.38 83 ASN A O 1
ATOM 675 N N . LYS A 1 84 ? -10.205 -6.557 -7.330 1.00 89.44 84 LYS A N 1
ATOM 676 C CA . LYS A 1 84 ? -10.092 -7.673 -8.282 1.00 89.44 84 LYS A CA 1
ATOM 677 C C . LYS A 1 84 ? -10.661 -8.955 -7.681 1.00 89.44 84 LYS A C 1
ATOM 679 O O . LYS A 1 84 ? -9.999 -9.639 -6.912 1.00 89.44 84 LYS A O 1
ATOM 684 N N . THR A 1 85 ? -11.883 -9.281 -8.087 1.00 87.00 85 THR A N 1
ATOM 685 C CA . THR A 1 85 ? -12.606 -10.506 -7.704 1.00 87.00 85 THR A CA 1
ATOM 686 C C . THR A 1 85 ? -12.576 -11.589 -8.786 1.00 87.00 85 THR A C 1
ATOM 688 O O . THR A 1 85 ? -13.195 -12.638 -8.632 1.00 87.00 85 THR A O 1
ATOM 691 N N . GLN A 1 86 ? -11.865 -11.347 -9.888 1.00 91.50 86 GLN A N 1
ATOM 692 C CA . GLN A 1 86 ? -11.718 -12.268 -11.011 1.00 91.50 86 GLN A CA 1
ATOM 693 C C . GLN A 1 86 ? -10.264 -12.308 -11.484 1.00 91.50 86 GLN A C 1
ATOM 695 O O . GLN A 1 86 ? -9.513 -11.342 -11.301 1.00 91.50 86 GLN A O 1
ATOM 700 N N . ASN A 1 87 ? -9.901 -13.418 -12.125 1.00 94.38 87 ASN A N 1
ATOM 701 C CA . ASN A 1 87 ? -8.609 -13.591 -12.779 1.00 94.38 87 ASN A CA 1
ATOM 702 C C . ASN A 1 87 ? -8.380 -12.483 -13.813 1.00 94.38 87 ASN A C 1
ATOM 704 O O . ASN A 1 87 ? -9.316 -12.036 -14.481 1.00 94.38 87 ASN A O 1
ATOM 708 N N . PHE A 1 88 ? -7.132 -12.054 -13.968 1.00 94.00 88 PHE A N 1
ATOM 709 C CA . PHE A 1 88 ? -6.765 -11.112 -15.019 1.00 94.00 88 PHE A CA 1
ATOM 710 C C . PHE A 1 88 ? -5.327 -11.327 -15.473 1.00 94.00 88 PHE A C 1
ATOM 712 O O . PHE A 1 88 ? -4.511 -11.905 -14.756 1.00 94.00 88 PHE A O 1
ATOM 719 N N . ASP A 1 89 ? -5.023 -10.780 -16.646 1.00 94.62 89 ASP A N 1
ATOM 720 C CA . ASP A 1 89 ? -3.702 -10.850 -17.248 1.00 94.62 89 ASP A CA 1
ATOM 721 C C . ASP A 1 89 ? -3.147 -9.448 -17.520 1.00 94.62 89 ASP A C 1
ATOM 723 O O . ASP A 1 89 ? -3.880 -8.544 -17.933 1.00 94.62 89 ASP A O 1
ATOM 727 N N . TYR A 1 90 ? -1.835 -9.287 -17.359 1.00 95.19 90 TYR A N 1
ATOM 728 C CA . TYR A 1 90 ? -1.091 -8.270 -18.094 1.00 95.19 90 TYR A CA 1
ATOM 729 C C . TYR A 1 90 ? -0.658 -8.849 -19.434 1.00 95.19 90 TYR A C 1
ATOM 731 O O . TYR A 1 90 ? -0.063 -9.924 -19.477 1.00 95.19 90 TYR A O 1
ATOM 739 N N . SER A 1 91 ? -0.943 -8.134 -20.517 1.00 95.62 91 SER A N 1
ATOM 740 C CA . SER A 1 91 ? -0.501 -8.492 -21.867 1.00 95.62 91 SER A CA 1
ATOM 741 C C . SER A 1 91 ? 0.983 -8.177 -22.074 1.00 95.62 91 SER A C 1
ATOM 743 O O . SER A 1 91 ? 1.576 -7.388 -21.336 1.00 95.62 91 SER A O 1
ATOM 745 N N . GLU A 1 92 ? 1.584 -8.772 -23.105 1.00 96.31 92 GLU A N 1
ATOM 746 C CA . GLU A 1 92 ? 2.968 -8.478 -23.491 1.00 96.31 92 GLU A CA 1
ATOM 747 C C . GLU A 1 92 ? 3.150 -6.977 -23.788 1.00 96.31 92 GLU A C 1
ATOM 749 O O . GLU A 1 92 ? 2.294 -6.337 -24.399 1.00 96.31 92 GLU A O 1
ATOM 754 N N . GLY A 1 93 ? 4.242 -6.392 -23.293 1.00 95.19 93 GLY A N 1
ATOM 755 C CA . GLY A 1 93 ? 4.556 -4.968 -23.430 1.00 95.19 93 GLY A CA 1
ATOM 756 C C . GLY A 1 93 ? 3.694 -4.019 -22.584 1.00 95.19 93 GLY A C 1
ATOM 757 O O . GLY A 1 93 ? 3.968 -2.817 -22.556 1.00 95.19 93 GLY A O 1
ATOM 758 N N . GLN A 1 94 ? 2.672 -4.514 -21.874 1.00 94.44 94 GLN A N 1
ATOM 759 C CA . GLN A 1 94 ? 1.741 -3.658 -21.132 1.00 94.44 94 GLN A CA 1
ATOM 760 C C . GLN A 1 94 ? 2.406 -2.979 -19.929 1.00 94.44 94 GLN A C 1
ATOM 762 O O . GLN A 1 94 ? 2.157 -1.800 -19.671 1.00 94.44 94 GLN A O 1
ATOM 767 N N . ILE A 1 95 ? 3.241 -3.716 -19.193 1.00 94.88 95 ILE A N 1
ATOM 768 C CA . ILE A 1 95 ? 3.856 -3.250 -17.944 1.00 94.88 95 ILE A CA 1
ATOM 769 C C . ILE A 1 95 ? 5.008 -2.284 -18.252 1.00 94.88 95 ILE A C 1
ATOM 771 O O . ILE A 1 95 ? 5.026 -1.142 -17.796 1.00 94.88 95 ILE A O 1
ATOM 775 N N . PHE A 1 96 ? 5.939 -2.728 -19.090 1.00 96.75 96 PHE A N 1
ATOM 776 C CA . PHE A 1 96 ? 7.032 -1.946 -19.670 1.00 96.75 96 PHE A CA 1
ATOM 777 C C . PHE A 1 96 ? 7.373 -2.494 -21.061 1.00 96.75 96 PHE A C 1
ATOM 779 O O . PHE A 1 96 ? 6.993 -3.620 -21.397 1.00 96.75 96 PHE A O 1
ATOM 786 N N . GLU A 1 97 ? 8.080 -1.715 -21.879 1.00 95.88 97 GLU A N 1
ATOM 787 C CA . GLU A 1 97 ? 8.503 -2.160 -23.215 1.00 95.88 97 GLU A CA 1
ATOM 788 C C . GLU A 1 97 ? 9.352 -3.444 -23.117 1.00 95.88 97 GLU A C 1
ATOM 790 O O . GLU A 1 97 ? 10.381 -3.458 -22.446 1.00 95.88 97 GLU A O 1
ATOM 795 N N . GLY A 1 98 ? 8.890 -4.538 -23.737 1.00 95.19 98 GLY A N 1
ATOM 796 C CA . GLY A 1 98 ? 9.526 -5.863 -23.663 1.00 95.19 98 GLY A CA 1
ATOM 797 C C . GLY A 1 98 ? 9.065 -6.771 -22.510 1.00 95.19 98 GLY A C 1
ATOM 798 O O . GLY A 1 98 ? 9.496 -7.922 -22.445 1.00 95.19 98 GLY A O 1
ATOM 799 N N . SER A 1 99 ? 8.182 -6.297 -21.620 1.00 97.06 99 SER A N 1
ATOM 800 C CA . SER A 1 99 ? 7.594 -7.124 -20.550 1.00 97.06 99 SER A CA 1
ATOM 801 C C . SER A 1 99 ? 6.779 -8.294 -21.101 1.00 97.06 99 SER A C 1
ATOM 803 O O . SER A 1 99 ? 6.100 -8.154 -22.115 1.00 97.06 99 SER A O 1
ATOM 805 N N . LYS A 1 100 ? 6.823 -9.443 -20.422 1.00 96.19 100 LYS A N 1
ATOM 806 C CA . LYS A 1 100 ? 6.084 -10.652 -20.809 1.00 96.19 100 LYS A CA 1
ATOM 807 C C . LYS A 1 100 ? 4.687 -10.698 -20.206 1.00 96.19 100 LYS A C 1
ATOM 809 O O . LYS A 1 100 ? 4.378 -9.961 -19.270 1.00 96.19 100 LYS A O 1
ATOM 814 N N . LYS A 1 101 ? 3.839 -11.560 -20.776 1.00 96.38 101 LYS A N 1
ATOM 815 C CA . LYS A 1 101 ? 2.491 -11.807 -20.261 1.00 96.38 101 LYS A CA 1
ATOM 816 C C . LYS A 1 101 ? 2.583 -12.375 -18.841 1.00 96.38 101 LYS A C 1
ATOM 818 O O . LYS A 1 101 ? 3.365 -13.286 -18.593 1.00 96.38 101 LYS A O 1
ATOM 823 N N . ILE A 1 102 ? 1.748 -11.875 -17.935 1.00 96.56 102 ILE A N 1
ATOM 824 C CA . ILE A 1 102 ? 1.632 -12.383 -16.561 1.00 96.56 102 ILE A CA 1
ATOM 825 C C . ILE A 1 102 ? 0.162 -12.623 -16.273 1.00 96.56 102 ILE A C 1
ATOM 827 O O . ILE A 1 102 ? -0.661 -11.747 -16.538 1.00 96.56 102 ILE A O 1
ATOM 831 N N . SER A 1 103 ? -0.152 -13.778 -15.699 1.00 96.44 103 SER A N 1
ATOM 832 C CA . SER A 1 103 ? -1.510 -14.132 -15.297 1.00 96.44 103 SER A CA 1
ATOM 833 C C . SER A 1 103 ? -1.644 -14.170 -13.786 1.00 96.44 103 SER A C 1
ATOM 835 O O . SER A 1 103 ? -0.772 -14.697 -13.092 1.00 96.44 103 SER A O 1
ATOM 837 N N . PHE A 1 104 ? -2.766 -13.651 -13.296 1.00 95.88 104 PHE A N 1
ATOM 838 C CA . PHE A 1 104 ? -3.136 -13.682 -11.890 1.00 95.88 104 PHE A CA 1
ATOM 839 C C . PHE A 1 104 ? -4.423 -14.471 -11.697 1.00 95.88 104 PHE A C 1
ATOM 841 O O . PHE A 1 104 ? -5.395 -14.307 -12.442 1.00 95.88 104 PHE A O 1
ATOM 848 N N . THR A 1 105 ? -4.431 -15.283 -10.648 1.00 95.62 105 THR A N 1
ATOM 849 C CA . THR A 1 105 ? -5.608 -15.991 -10.156 1.00 95.62 105 THR A CA 1
ATOM 850 C C . THR A 1 105 ? -6.159 -15.312 -8.913 1.00 95.62 105 THR A C 1
ATOM 852 O O . THR A 1 105 ? -5.476 -14.526 -8.250 1.00 95.62 105 THR A O 1
ATOM 855 N N . VAL A 1 106 ? -7.420 -15.594 -8.604 1.00 94.25 106 VAL A N 1
ATOM 856 C CA . VAL A 1 106 ? -8.030 -15.208 -7.334 1.00 94.25 106 VAL A CA 1
ATOM 857 C C . VAL A 1 106 ? -8.236 -16.420 -6.435 1.00 94.25 106 VAL A C 1
ATOM 859 O O . VAL A 1 106 ? -8.570 -17.507 -6.903 1.00 94.25 106 VAL A O 1
ATOM 862 N N . LYS A 1 107 ? -8.093 -16.201 -5.130 1.00 91.19 107 LYS A N 1
ATOM 863 C CA . LYS A 1 107 ? -8.374 -17.166 -4.068 1.00 91.19 107 LYS A CA 1
ATOM 864 C C . LYS A 1 107 ? -9.492 -16.636 -3.186 1.00 91.19 107 LYS A C 1
ATOM 866 O O . LYS A 1 107 ? -9.546 -15.445 -2.878 1.00 91.19 107 LYS A O 1
ATOM 871 N N . LYS A 1 108 ? -10.368 -17.538 -2.758 1.00 89.75 108 LYS A N 1
ATOM 872 C CA . LYS A 1 108 ? -11.388 -17.265 -1.748 1.00 89.75 108 LYS A CA 1
ATOM 873 C C . LYS A 1 108 ? -10.849 -17.616 -0.368 1.00 89.75 108 LYS A C 1
ATOM 875 O O . LYS A 1 108 ? -10.255 -18.676 -0.185 1.00 89.75 108 LYS A O 1
ATOM 880 N N . LEU A 1 109 ? -11.051 -16.714 0.578 1.00 87.56 109 LEU A N 1
ATOM 881 C CA . LEU A 1 109 ? -10.823 -16.917 1.999 1.00 87.56 109 LEU A CA 1
ATOM 882 C C . LEU A 1 109 ? -12.183 -16.924 2.696 1.00 87.56 109 LEU A C 1
ATOM 884 O O . LEU A 1 109 ? -13.028 -16.080 2.393 1.00 87.56 109 LEU A O 1
ATOM 888 N N . GLU A 1 110 ? -12.390 -17.840 3.634 1.00 86.06 110 GLU A N 1
ATOM 889 C CA . GLU A 1 110 ? -13.648 -17.990 4.372 1.00 86.06 110 GLU A CA 1
ATOM 890 C C . GLU A 1 110 ? -13.412 -17.766 5.870 1.00 86.06 110 GLU A C 1
ATOM 892 O O . GLU A 1 110 ? -12.387 -18.170 6.419 1.00 86.06 110 GLU A O 1
ATOM 897 N N . ILE A 1 111 ? -14.372 -17.138 6.553 1.00 84.94 111 ILE A N 1
ATOM 898 C CA . ILE A 1 111 ? -14.394 -17.121 8.026 1.00 84.94 111 ILE A CA 1
ATOM 899 C C . ILE A 1 111 ? -14.876 -18.474 8.573 1.00 84.94 111 ILE A C 1
ATOM 901 O O . ILE A 1 111 ? -15.543 -19.226 7.862 1.00 84.94 111 ILE A O 1
ATOM 905 N N . LYS A 1 112 ? -14.613 -18.767 9.857 1.00 79.94 112 LYS A N 1
ATOM 906 C CA . LYS A 1 112 ? -14.964 -20.053 10.509 1.00 79.94 112 LYS A CA 1
ATOM 907 C C . LYS A 1 112 ? -16.407 -20.511 10.277 1.00 79.94 112 LYS A C 1
ATOM 909 O O . LYS A 1 112 ? -16.645 -21.687 10.018 1.00 79.94 112 LYS A O 1
ATOM 914 N N . ASP A 1 113 ? -17.356 -19.579 10.332 1.00 77.44 113 ASP A N 1
ATOM 915 C CA . ASP A 1 113 ? -18.788 -19.876 10.204 1.00 77.44 113 ASP A CA 1
ATOM 916 C C . ASP A 1 113 ? -19.255 -20.007 8.743 1.00 77.44 113 ASP A C 1
ATOM 918 O O . ASP A 1 113 ? -20.439 -20.240 8.499 1.00 77.44 113 ASP A O 1
ATOM 922 N N . LYS A 1 114 ? -18.356 -19.815 7.764 1.00 70.00 114 LYS A N 1
ATOM 923 C CA . LYS A 1 114 ? -18.594 -19.888 6.307 1.00 70.00 114 LYS A CA 1
ATOM 924 C C . LYS A 1 114 ? -19.729 -19.012 5.766 1.00 70.00 114 LYS A C 1
ATOM 926 O O . LYS A 1 114 ? -20.200 -19.206 4.650 1.00 70.00 114 LYS A O 1
ATOM 931 N N . LYS A 1 115 ? -20.182 -18.027 6.545 1.00 73.62 115 LYS A N 1
ATOM 932 C CA . LYS A 1 115 ? -21.265 -17.110 6.152 1.00 73.62 115 LYS A CA 1
ATOM 933 C C . LYS A 1 115 ? -20.795 -15.966 5.257 1.00 73.62 115 LYS A C 1
ATOM 935 O O . LYS A 1 115 ? -21.620 -15.362 4.579 1.00 73.62 115 LYS A O 1
ATOM 940 N N . GLN A 1 116 ? -19.504 -15.642 5.286 1.00 78.25 116 GLN A N 1
ATOM 941 C CA . GLN A 1 116 ? -18.910 -14.544 4.527 1.00 78.25 116 GLN A CA 1
ATOM 942 C C . GLN A 1 116 ? -17.557 -14.976 3.955 1.00 78.25 116 GLN A C 1
ATOM 944 O O . GLN A 1 116 ? -16.801 -15.702 4.603 1.00 78.25 116 GLN A O 1
ATOM 949 N N . GLU A 1 117 ? -17.258 -14.513 2.743 1.00 83.38 117 GLU A N 1
ATOM 950 C CA . GLU A 1 117 ? -16.017 -14.812 2.029 1.00 83.38 117 GLU A CA 1
ATOM 951 C C . GLU A 1 117 ? -15.330 -13.529 1.549 1.00 83.38 117 GLU A C 1
ATOM 953 O O . GLU A 1 117 ? -15.975 -12.520 1.248 1.00 83.38 117 GLU A O 1
ATOM 958 N N . LEU A 1 118 ? -14.003 -13.583 1.453 1.00 87.00 118 LEU A N 1
ATOM 959 C CA . LEU A 1 118 ? -13.183 -12.577 0.793 1.00 87.00 118 LEU A CA 1
ATOM 960 C C . LEU A 1 118 ? -12.479 -13.197 -0.403 1.00 87.00 118 LEU A C 1
ATOM 962 O O . LEU A 1 118 ? -11.724 -14.153 -0.272 1.00 87.00 118 LEU A O 1
ATOM 966 N N . THR A 1 119 ? -12.694 -12.619 -1.581 1.00 89.94 119 THR A N 1
ATOM 967 C CA . THR A 1 119 ? -11.900 -12.950 -2.766 1.00 89.94 119 THR A CA 1
ATOM 968 C C . THR A 1 119 ? -10.703 -12.013 -2.833 1.00 89.94 119 THR A C 1
ATOM 970 O O . THR A 1 119 ? -10.879 -10.794 -2.876 1.00 89.94 119 THR A O 1
ATOM 973 N N . ILE A 1 120 ? -9.501 -12.583 -2.837 1.00 90.81 120 ILE A N 1
ATOM 974 C CA . ILE A 1 120 ? -8.236 -11.861 -2.960 1.00 90.81 120 ILE A CA 1
ATOM 975 C C . ILE A 1 120 ? -7.466 -12.342 -4.186 1.00 90.81 120 ILE A C 1
ATOM 977 O O . ILE A 1 120 ? -7.666 -13.452 -4.671 1.00 90.81 120 ILE A O 1
ATOM 981 N N . LEU A 1 121 ? -6.562 -11.506 -4.681 1.00 92.62 121 LEU A N 1
ATOM 982 C CA . LEU A 1 121 ? -5.694 -11.853 -5.798 1.00 92.62 121 LEU A CA 1
ATOM 983 C C . LEU A 1 121 ? -4.427 -12.548 -5.288 1.00 92.62 121 LEU A C 1
ATOM 985 O O . LEU A 1 121 ? -3.735 -12.007 -4.421 1.00 92.62 121 LEU A O 1
ATOM 989 N N . GLU A 1 122 ? -4.110 -13.702 -5.863 1.00 92.50 122 GLU A N 1
ATOM 990 C CA . GLU A 1 122 ? -2.899 -14.455 -5.554 1.00 92.50 122 GLU A CA 1
ATOM 991 C C . GLU A 1 122 ? -1.668 -13.851 -6.236 1.00 92.50 122 GLU A C 1
ATOM 993 O O . GLU A 1 122 ? -1.752 -13.108 -7.220 1.00 92.50 122 GLU A O 1
ATOM 998 N N . LYS A 1 123 ? -0.487 -14.196 -5.716 1.00 93.00 123 LYS A N 1
ATOM 999 C CA . LYS A 1 123 ? 0.760 -13.994 -6.456 1.00 93.00 123 LYS A CA 1
ATOM 1000 C C . LYS A 1 123 ? 0.697 -14.774 -7.780 1.00 93.00 123 LYS A C 1
ATOM 1002 O O . LYS A 1 123 ? 0.133 -15.868 -7.799 1.00 93.00 123 LYS A O 1
ATOM 1007 N N . PRO A 1 124 ? 1.305 -14.261 -8.864 1.00 94.31 124 PRO A N 1
ATOM 1008 C CA . PRO A 1 124 ? 1.470 -15.036 -10.086 1.00 94.31 124 PRO A CA 1
ATOM 1009 C C . PRO A 1 124 ? 2.174 -16.368 -9.830 1.00 94.31 124 PRO A C 1
ATOM 1011 O O . PRO A 1 124 ? 2.929 -16.523 -8.871 1.00 94.31 124 PRO A O 1
ATOM 1014 N N . ASP A 1 125 ? 1.972 -17.318 -10.732 1.00 95.12 125 ASP A N 1
ATOM 1015 C CA . ASP A 1 125 ? 2.678 -18.595 -10.692 1.00 95.12 125 ASP A CA 1
ATOM 1016 C C . ASP A 1 125 ? 4.202 -18.397 -10.854 1.00 95.12 125 ASP A C 1
ATOM 1018 O O . ASP A 1 125 ? 4.664 -17.561 -11.639 1.00 95.12 125 ASP A O 1
ATOM 1022 N N . LYS A 1 126 ? 5.000 -19.198 -10.135 1.00 96.44 126 LYS A N 1
ATOM 1023 C CA . LYS A 1 126 ? 6.471 -19.175 -10.208 1.00 96.44 126 LYS A CA 1
ATOM 1024 C C . LYS A 1 126 ? 7.013 -19.358 -11.627 1.00 96.44 126 LYS A C 1
ATOM 1026 O O . LYS A 1 126 ? 8.097 -18.859 -11.915 1.00 96.44 126 LYS A O 1
ATOM 1031 N N . LYS A 1 127 ? 6.272 -20.006 -12.530 1.00 96.56 127 LYS A N 1
ATOM 1032 C CA . LYS A 1 127 ? 6.663 -20.178 -13.938 1.00 96.56 127 LYS A CA 1
ATOM 1033 C C . LYS A 1 127 ? 6.950 -18.858 -14.661 1.00 96.56 127 LYS A C 1
ATOM 1035 O O . LYS A 1 127 ? 7.749 -18.847 -15.587 1.00 96.56 127 LYS A O 1
ATOM 1040 N N . PHE A 1 128 ? 6.343 -17.748 -14.229 1.00 96.94 128 PHE A N 1
ATOM 1041 C CA . PHE A 1 128 ? 6.553 -16.432 -14.843 1.00 96.94 128 PHE A CA 1
ATOM 1042 C C . PHE A 1 128 ? 7.857 -15.749 -14.397 1.00 96.94 128 PHE A C 1
ATOM 1044 O O . PHE A 1 128 ? 8.274 -14.768 -15.008 1.00 96.94 128 PHE A O 1
ATOM 1051 N N . VAL A 1 129 ? 8.517 -16.241 -13.341 1.00 97.62 129 VAL A N 1
ATOM 1052 C CA . VAL A 1 129 ? 9.635 -15.543 -12.688 1.00 97.62 129 VAL A CA 1
ATOM 1053 C C . VAL A 1 129 ? 10.846 -15.376 -13.606 1.00 97.62 129 VAL A C 1
ATOM 1055 O O . VAL A 1 129 ? 11.356 -14.264 -13.727 1.00 97.62 129 VAL A O 1
ATOM 1058 N N . ASN A 1 130 ? 11.304 -16.444 -14.263 1.00 97.69 130 ASN A N 1
ATOM 1059 C CA . ASN A 1 130 ? 12.519 -16.384 -15.086 1.00 97.69 130 ASN A CA 1
ATOM 1060 C C . ASN A 1 130 ? 12.333 -15.481 -16.309 1.00 97.69 130 ASN A C 1
ATOM 1062 O O . ASN A 1 130 ? 13.163 -14.610 -16.562 1.00 97.69 130 ASN A O 1
ATOM 1066 N N . GLU A 1 131 ? 11.209 -15.625 -17.013 1.00 96.75 131 GLU A N 1
ATOM 1067 C CA . GLU A 1 131 ? 10.883 -14.775 -18.162 1.00 96.75 131 GLU A CA 1
ATOM 1068 C C . GLU A 1 131 ? 10.779 -13.297 -17.768 1.00 96.75 131 GLU A C 1
ATOM 1070 O O . GLU A 1 131 ? 11.249 -12.419 -18.495 1.00 96.75 131 GLU A O 1
ATOM 1075 N N . TYR A 1 132 ? 10.211 -13.013 -16.593 1.00 97.81 132 TYR A N 1
ATOM 1076 C CA . TYR A 1 132 ? 10.120 -11.656 -16.070 1.00 97.81 132 TYR A CA 1
ATOM 1077 C C . TYR A 1 132 ? 11.494 -11.078 -15.700 1.00 97.81 132 TYR A C 1
ATOM 1079 O O . TYR A 1 132 ? 11.796 -9.943 -16.076 1.00 97.81 132 TYR A O 1
ATOM 1087 N N . LYS A 1 133 ? 12.351 -11.852 -15.011 1.00 97.81 133 LYS A N 1
ATOM 1088 C CA . LYS A 1 133 ? 13.734 -11.445 -14.691 1.00 97.81 133 LYS A CA 1
ATOM 1089 C C . LYS A 1 133 ? 14.505 -11.101 -15.957 1.00 97.81 133 LYS A C 1
ATOM 1091 O O . LYS A 1 133 ? 15.079 -10.018 -16.046 1.00 97.81 133 LYS A O 1
ATOM 1096 N N . GLU A 1 134 ? 14.471 -11.982 -16.954 1.00 97.88 134 GLU A N 1
ATOM 1097 C CA . GLU A 1 134 ? 15.143 -11.743 -18.228 1.00 97.88 134 GLU A CA 1
ATOM 1098 C C . GLU A 1 134 ? 14.622 -10.491 -18.934 1.00 97.88 134 GLU A C 1
ATOM 1100 O O . GLU A 1 134 ? 15.418 -9.713 -19.462 1.00 97.88 134 GLU A O 1
ATOM 1105 N N . ALA A 1 135 ? 13.301 -10.283 -18.948 1.00 98.19 135 ALA A N 1
ATOM 1106 C CA . ALA A 1 135 ? 12.699 -9.091 -19.536 1.00 98.19 135 ALA A CA 1
ATOM 1107 C C . ALA A 1 135 ? 13.179 -7.815 -18.829 1.00 98.19 135 ALA A C 1
ATOM 1109 O O . ALA A 1 135 ? 13.541 -6.848 -19.500 1.00 98.19 135 ALA A O 1
ATOM 1110 N N . CYS A 1 136 ? 13.257 -7.829 -17.495 1.00 98.44 136 CYS A N 1
ATOM 1111 C CA . CYS A 1 136 ? 13.805 -6.716 -16.727 1.00 98.44 136 CYS A CA 1
ATOM 1112 C C . CYS A 1 136 ? 15.283 -6.473 -17.033 1.00 98.44 136 CYS A C 1
ATOM 1114 O O . CYS A 1 136 ? 15.643 -5.347 -17.361 1.00 98.44 136 CYS A O 1
ATOM 1116 N N . VAL A 1 137 ? 16.135 -7.501 -16.986 1.00 98.12 137 VAL A N 1
ATOM 1117 C CA . VAL A 1 137 ? 17.576 -7.361 -17.264 1.00 98.12 137 VAL A CA 1
ATOM 1118 C C . VAL A 1 137 ? 17.813 -6.812 -18.673 1.00 98.12 137 VAL A C 1
ATOM 1120 O O . VAL A 1 137 ? 18.600 -5.883 -18.850 1.00 98.12 137 VAL A O 1
ATOM 1123 N N . LYS A 1 138 ? 17.083 -7.324 -19.674 1.00 97.88 138 LYS A N 1
ATOM 1124 C CA . LYS A 1 138 ? 17.155 -6.835 -21.059 1.00 97.88 138 LYS A CA 1
ATOM 1125 C C . LYS A 1 138 ? 16.716 -5.372 -21.164 1.00 97.88 138 LYS A C 1
ATOM 1127 O O . LYS A 1 138 ? 17.417 -4.584 -21.790 1.00 97.88 138 LYS A O 1
ATOM 1132 N N . ALA A 1 139 ? 15.598 -4.996 -20.542 1.00 97.44 139 ALA A N 1
ATOM 1133 C CA . ALA A 1 139 ? 15.084 -3.628 -20.605 1.00 97.44 139 ALA A CA 1
ATOM 1134 C C . ALA A 1 139 ? 15.955 -2.622 -19.828 1.00 97.44 139 ALA A C 1
ATOM 1136 O O . ALA A 1 139 ? 16.147 -1.496 -20.280 1.00 97.44 139 ALA A O 1
ATOM 1137 N N . LEU A 1 140 ? 16.521 -3.029 -18.689 1.00 97.44 140 LEU A N 1
ATOM 1138 C CA . LEU A 1 140 ? 17.423 -2.213 -17.871 1.00 97.44 140 LEU A CA 1
ATOM 1139 C C . LEU A 1 140 ? 18.765 -1.936 -18.563 1.00 97.44 140 LEU A C 1
ATOM 1141 O O . LEU A 1 140 ? 19.363 -0.890 -18.317 1.00 97.44 140 LEU A O 1
ATOM 1145 N N . ALA A 1 141 ? 19.223 -2.847 -19.428 1.00 95.88 141 ALA A N 1
ATOM 1146 C CA . ALA A 1 141 ? 20.449 -2.695 -20.209 1.00 95.88 141 ALA A CA 1
ATOM 1147 C C . ALA A 1 141 ? 20.304 -1.747 -21.415 1.00 95.88 141 ALA A C 1
ATOM 1149 O O . ALA A 1 141 ? 21.309 -1.388 -22.029 1.00 95.88 141 ALA A O 1
ATOM 1150 N N . VAL A 1 142 ? 19.078 -1.338 -21.769 1.00 94.38 142 VAL A N 1
ATOM 1151 C CA . VAL A 1 142 ? 18.849 -0.370 -22.849 1.00 94.38 142 VAL A CA 1
ATOM 1152 C C . VAL A 1 142 ? 19.421 0.993 -22.452 1.00 94.38 142 VAL A C 1
ATOM 1154 O O . VAL A 1 142 ? 19.320 1.429 -21.302 1.00 94.38 142 VAL A O 1
ATOM 1157 N N . GLU A 1 143 ? 20.040 1.662 -23.420 1.00 91.62 143 GLU A N 1
ATOM 1158 C CA . GLU A 1 143 ? 20.640 2.978 -23.234 1.00 91.62 143 GLU A CA 1
ATOM 1159 C C . GLU A 1 143 ? 19.579 4.036 -22.897 1.00 91.62 143 GLU A C 1
ATOM 1161 O O . GLU A 1 143 ? 18.551 4.154 -23.569 1.00 91.62 143 GLU A O 1
ATOM 1166 N N . TYR A 1 144 ? 19.845 4.831 -21.863 1.00 88.38 144 TYR A N 1
ATOM 1167 C CA . TYR A 1 144 ? 18.992 5.932 -21.448 1.00 88.38 144 TYR A CA 1
ATOM 1168 C C . TYR A 1 144 ? 19.432 7.220 -22.144 1.00 88.38 144 TYR A C 1
ATOM 1170 O O . TYR A 1 144 ? 20.320 7.937 -21.681 1.00 88.38 144 TYR A O 1
ATOM 1178 N N . ARG A 1 145 ? 18.792 7.515 -23.280 1.00 81.75 145 ARG A N 1
ATOM 1179 C CA . ARG A 1 145 ? 19.008 8.749 -24.045 1.00 81.75 145 ARG A CA 1
ATOM 1180 C C . ARG A 1 145 ? 17.858 9.722 -23.824 1.00 81.75 145 ARG A C 1
ATOM 1182 O O . ARG A 1 145 ? 16.752 9.491 -24.308 1.00 81.75 145 ARG A O 1
ATOM 1189 N N . VAL A 1 146 ? 18.140 10.841 -23.164 1.00 79.25 146 VAL A N 1
ATOM 1190 C CA . VAL A 1 146 ? 17.224 11.985 -23.096 1.00 79.25 146 VAL A CA 1
ATOM 1191 C C . VAL A 1 146 ? 17.764 13.070 -24.013 1.00 79.25 146 VAL A C 1
ATOM 1193 O O . VAL A 1 146 ? 18.792 13.676 -23.730 1.00 79.25 146 VAL A O 1
ATOM 1196 N N . ASN A 1 147 ? 17.087 13.302 -25.136 1.00 75.44 147 ASN A N 1
ATOM 1197 C CA . ASN A 1 147 ? 17.357 14.478 -25.951 1.00 75.44 147 ASN A CA 1
ATOM 1198 C C . ASN A 1 147 ? 16.419 15.601 -25.500 1.00 75.44 147 ASN A C 1
ATOM 1200 O O . ASN A 1 147 ? 15.230 15.566 -25.796 1.00 75.44 147 ASN A O 1
ATOM 1204 N N . GLU A 1 148 ? 16.966 16.602 -24.813 1.00 77.75 148 GLU A N 1
ATOM 1205 C CA . GLU A 1 148 ? 16.216 17.761 -24.307 1.00 77.75 148 GLU A CA 1
ATOM 1206 C C . GLU A 1 148 ? 15.497 18.560 -25.410 1.00 77.75 148 GLU A C 1
ATOM 1208 O O . GLU A 1 148 ? 14.502 19.227 -25.139 1.00 77.75 148 GLU A O 1
ATOM 1213 N N . SER A 1 149 ? 15.957 18.468 -26.663 1.00 80.88 149 SER A N 1
ATOM 1214 C CA . SER A 1 149 ? 15.321 19.135 -27.809 1.00 80.88 149 SER A CA 1
ATOM 1215 C C . SER A 1 149 ? 14.171 18.341 -28.445 1.00 80.88 149 SER A C 1
ATOM 1217 O O . SER A 1 149 ? 13.379 18.914 -29.191 1.00 80.88 149 SER A O 1
ATOM 1219 N N . ASP A 1 150 ? 14.046 17.043 -28.146 1.00 87.81 150 ASP A N 1
ATOM 1220 C CA . ASP A 1 150 ? 13.019 16.154 -28.699 1.00 87.81 150 ASP A CA 1
ATOM 1221 C C . ASP A 1 150 ? 12.056 15.724 -27.587 1.00 87.81 150 ASP A C 1
ATOM 1223 O O . ASP A 1 150 ? 12.279 14.745 -26.867 1.00 87.81 150 ASP A O 1
ATOM 1227 N N . LYS A 1 151 ? 10.977 16.500 -27.439 1.00 88.00 151 LYS A N 1
ATOM 1228 C CA . LYS A 1 151 ? 9.985 16.320 -26.374 1.00 88.00 151 LYS A CA 1
ATOM 1229 C C . LYS A 1 151 ? 9.368 14.918 -26.379 1.00 88.00 151 LYS A C 1
ATOM 1231 O O . LYS A 1 151 ? 9.194 14.340 -25.312 1.00 88.00 151 LYS A O 1
ATOM 1236 N N . GLU A 1 152 ? 9.085 14.355 -27.551 1.00 88.38 152 GLU A N 1
ATOM 1237 C CA . GLU A 1 152 ? 8.471 13.028 -27.667 1.00 88.38 152 GLU A CA 1
ATOM 1238 C C . GLU A 1 152 ? 9.434 11.929 -27.205 1.00 88.38 152 GLU A C 1
ATOM 1240 O O . GLU A 1 152 ? 9.068 11.069 -26.398 1.00 88.38 152 GLU A O 1
ATOM 1245 N N . LYS A 1 153 ? 10.699 11.974 -27.649 1.00 85.88 153 LYS A N 1
ATOM 1246 C CA . LYS A 1 153 ? 11.706 11.003 -27.192 1.00 85.88 153 LYS A CA 1
ATOM 1247 C C . LYS A 1 153 ? 11.987 11.125 -25.702 1.00 85.88 153 LYS A C 1
ATOM 1249 O O . LYS A 1 153 ? 12.132 10.098 -25.037 1.00 85.88 153 LYS A O 1
ATOM 1254 N N . LYS A 1 154 ? 12.036 12.351 -25.178 1.00 88.69 154 LYS A N 1
ATOM 1255 C CA . LYS A 1 154 ? 12.181 12.605 -23.743 1.00 88.69 154 LYS A CA 1
ATOM 1256 C C . LYS A 1 154 ? 11.026 11.991 -22.953 1.00 88.69 154 LYS A C 1
ATOM 1258 O O . LYS A 1 154 ? 11.276 11.185 -22.062 1.00 88.69 154 LYS A O 1
ATOM 1263 N N . GLU A 1 155 ? 9.780 12.285 -23.322 1.00 90.12 155 GLU A N 1
ATOM 1264 C CA . GLU A 1 155 ? 8.596 11.733 -22.651 1.00 90.12 155 GLU A CA 1
ATOM 1265 C C . GLU A 1 155 ? 8.561 10.199 -22.716 1.00 90.12 155 GLU A C 1
ATOM 1267 O O . GLU A 1 155 ? 8.256 9.541 -21.716 1.00 90.12 155 GLU A O 1
ATOM 1272 N N . LYS A 1 156 ? 8.937 9.599 -23.856 1.00 91.19 156 LYS A N 1
ATOM 1273 C CA . LYS A 1 156 ? 9.031 8.137 -23.985 1.00 91.19 156 LYS A CA 1
ATOM 1274 C C . LYS A 1 156 ? 10.098 7.553 -23.052 1.00 91.19 156 LYS A C 1
ATOM 1276 O O . LYS A 1 156 ? 9.817 6.577 -22.353 1.00 91.19 156 LYS A O 1
ATOM 1281 N N . ALA A 1 157 ? 11.296 8.140 -23.017 1.00 91.44 157 ALA A N 1
ATOM 1282 C CA . ALA A 1 157 ? 12.389 7.684 -22.159 1.00 91.44 157 ALA A CA 1
ATOM 1283 C C . ALA A 1 157 ? 12.041 7.824 -20.667 1.00 91.44 157 ALA A C 1
ATOM 1285 O O . ALA A 1 157 ? 12.246 6.887 -19.898 1.00 91.44 157 ALA A O 1
ATOM 1286 N N . GLU A 1 158 ? 11.450 8.947 -20.257 1.00 92.56 158 GLU A N 1
ATOM 1287 C CA . GLU A 1 158 ? 11.025 9.183 -18.873 1.00 92.56 158 GLU A CA 1
ATOM 1288 C C . GLU A 1 158 ? 9.878 8.253 -18.450 1.00 92.56 158 GLU A C 1
ATOM 1290 O O . GLU A 1 158 ? 9.897 7.702 -17.346 1.00 92.56 158 GLU A O 1
ATOM 1295 N N . SER A 1 159 ? 8.907 8.015 -19.337 1.00 93.75 159 SER A N 1
ATOM 1296 C CA . SER A 1 159 ? 7.814 7.061 -19.112 1.00 93.75 159 SER A CA 1
ATOM 1297 C C . SER A 1 159 ? 8.345 5.637 -18.941 1.00 93.75 159 SER A C 1
ATOM 1299 O O . SER A 1 159 ? 7.958 4.935 -18.002 1.00 93.75 159 SER A O 1
ATOM 1301 N N . GLN A 1 160 ? 9.290 5.220 -19.788 1.00 95.88 160 GLN A N 1
ATOM 1302 C CA . GLN A 1 160 ? 9.931 3.912 -19.667 1.00 95.88 160 GLN A CA 1
ATOM 1303 C C . GLN A 1 160 ? 10.771 3.811 -18.386 1.00 95.88 160 GLN A C 1
ATOM 1305 O O . GLN A 1 160 ? 10.655 2.815 -17.675 1.00 95.88 160 GLN A O 1
ATOM 1310 N N . LEU A 1 161 ? 11.541 4.844 -18.024 1.00 96.19 161 LEU A N 1
ATOM 1311 C CA . LEU A 1 161 ? 12.281 4.885 -16.758 1.00 96.19 161 LEU A CA 1
ATOM 1312 C C . LEU A 1 161 ? 11.334 4.750 -15.556 1.00 96.19 161 LEU A C 1
ATOM 1314 O O . LEU A 1 161 ? 11.619 3.994 -14.628 1.00 96.19 161 LEU A O 1
ATOM 1318 N N . ALA A 1 162 ? 10.190 5.441 -15.570 1.00 95.31 162 ALA A N 1
ATOM 1319 C CA . ALA A 1 162 ? 9.194 5.357 -14.506 1.00 95.31 162 ALA A CA 1
ATOM 1320 C C . ALA A 1 162 ? 8.584 3.951 -14.390 1.00 95.31 162 ALA A C 1
ATOM 1322 O O . ALA A 1 162 ? 8.415 3.455 -13.272 1.00 95.31 162 ALA A O 1
ATOM 1323 N N . ARG A 1 163 ? 8.310 3.293 -15.525 1.00 96.56 163 ARG A N 1
ATOM 1324 C CA . ARG A 1 163 ? 7.832 1.904 -15.567 1.00 96.56 163 ARG A CA 1
ATOM 1325 C C . ARG A 1 163 ? 8.894 0.924 -15.076 1.00 96.56 163 ARG A C 1
ATOM 1327 O O . ARG A 1 163 ? 8.575 0.078 -14.254 1.00 96.56 163 ARG A O 1
ATOM 1334 N N . LEU A 1 164 ? 10.152 1.053 -15.500 1.00 97.94 164 LEU A N 1
ATOM 1335 C CA . LEU A 1 164 ? 11.248 0.194 -15.031 1.00 97.94 164 LEU A CA 1
ATOM 1336 C C . LEU A 1 164 ? 11.556 0.412 -13.548 1.00 97.94 164 LEU A C 1
ATOM 1338 O O . LEU A 1 164 ? 11.828 -0.548 -12.832 1.00 97.94 164 LEU A O 1
ATOM 1342 N N . ARG A 1 165 ? 11.431 1.646 -13.051 1.00 97.00 165 ARG A N 1
ATOM 1343 C CA . ARG A 1 165 ? 11.477 1.922 -11.613 1.00 97.00 165 ARG A CA 1
ATOM 1344 C C . ARG A 1 165 ? 10.380 1.165 -10.872 1.00 97.00 165 ARG A C 1
ATOM 1346 O O . ARG A 1 165 ? 10.654 0.586 -9.833 1.00 97.00 165 ARG A O 1
ATOM 1353 N N . GLU A 1 166 ? 9.144 1.185 -11.365 1.00 95.88 166 GLU A N 1
ATOM 1354 C CA . GLU A 1 166 ? 8.037 0.449 -10.742 1.00 95.88 166 GLU A CA 1
ATOM 1355 C C . GLU A 1 166 ? 8.303 -1.063 -10.810 1.00 95.88 166 GLU A C 1
ATOM 1357 O O . GLU A 1 166 ? 8.304 -1.744 -9.791 1.00 95.88 166 GLU A O 1
ATOM 1362 N N . TRP A 1 167 ? 8.628 -1.586 -11.984 1.00 97.62 167 TRP A N 1
ATOM 1363 C CA . TRP A 1 167 ? 8.494 -3.006 -12.298 1.00 97.62 167 TRP A CA 1
ATOM 1364 C C . TRP A 1 167 ? 9.802 -3.797 -12.367 1.00 97.62 167 TRP A C 1
ATOM 1366 O O . TRP A 1 167 ? 9.752 -5.018 -12.442 1.00 97.62 167 TRP A O 1
ATOM 1376 N N . CYS A 1 168 ? 10.962 -3.152 -12.310 1.00 98.31 168 CYS A N 1
ATOM 1377 C CA . CYS A 1 168 ? 12.273 -3.807 -12.377 1.00 98.31 168 CYS A CA 1
ATOM 1378 C C . CYS A 1 168 ? 13.222 -3.342 -11.263 1.00 98.31 168 CYS A C 1
ATOM 1380 O O . CYS A 1 168 ? 14.443 -3.410 -11.408 1.00 98.31 168 CYS A O 1
ATOM 1382 N N . THR A 1 169 ? 12.668 -2.893 -10.134 1.00 98.06 169 THR A N 1
ATOM 1383 C CA . THR A 1 169 ? 13.418 -2.619 -8.900 1.00 98.06 169 THR A CA 1
ATOM 1384 C C . THR A 1 169 ? 12.828 -3.404 -7.740 1.00 98.06 169 THR A C 1
ATOM 1386 O O . THR A 1 169 ? 11.625 -3.657 -7.719 1.00 98.06 169 THR A O 1
ATOM 1389 N N . GLU A 1 170 ? 13.671 -3.788 -6.785 1.00 97.69 170 GLU A N 1
ATOM 1390 C CA . GLU A 1 170 ? 13.257 -4.402 -5.526 1.00 97.69 170 GLU A CA 1
ATOM 1391 C C . GLU A 1 170 ? 12.624 -3.321 -4.635 1.00 97.69 170 GLU A C 1
ATOM 1393 O O . GLU A 1 170 ? 13.336 -2.416 -4.192 1.00 97.69 170 GLU A O 1
ATOM 1398 N N . PRO A 1 171 ? 11.301 -3.354 -4.394 1.00 96.56 171 PRO A N 1
ATOM 1399 C CA . PRO A 1 171 ? 10.630 -2.258 -3.726 1.00 96.56 171 PRO A CA 1
ATOM 1400 C C . PRO A 1 171 ? 10.627 -2.448 -2.211 1.00 96.56 171 PRO A C 1
ATOM 1402 O O . PRO A 1 171 ? 10.431 -3.552 -1.699 1.00 96.56 171 PRO A O 1
ATOM 1405 N N . THR A 1 172 ? 10.761 -1.342 -1.492 1.00 97.25 172 THR A N 1
ATOM 1406 C CA . THR A 1 172 ? 10.389 -1.252 -0.075 1.00 97.25 172 THR A CA 1
ATOM 1407 C C . THR A 1 172 ? 8.885 -1.000 0.078 1.00 97.25 172 THR A C 1
ATOM 1409 O O . THR A 1 172 ? 8.190 -0.657 -0.887 1.00 97.25 172 THR A O 1
ATOM 1412 N N . ILE A 1 173 ? 8.357 -1.121 1.300 1.00 97.88 173 ILE A N 1
ATOM 1413 C CA . ILE A 1 173 ? 6.976 -0.710 1.605 1.00 97.88 173 ILE A CA 1
ATOM 1414 C C . ILE A 1 173 ? 6.764 0.770 1.245 1.00 97.88 173 ILE A C 1
ATOM 1416 O O . ILE A 1 173 ? 5.763 1.116 0.613 1.00 97.88 173 ILE A O 1
ATOM 1420 N N . LYS A 1 174 ? 7.733 1.634 1.566 1.00 96.31 174 LYS A N 1
ATOM 1421 C CA . LYS A 1 174 ? 7.748 3.056 1.194 1.00 96.31 174 LYS A CA 1
ATOM 1422 C C . LYS A 1 174 ? 7.590 3.266 -0.307 1.00 96.31 174 LYS A C 1
ATOM 1424 O O . LYS A 1 174 ? 6.782 4.096 -0.725 1.00 96.31 174 LYS A O 1
ATOM 1429 N N . ASP A 1 175 ? 8.328 2.508 -1.115 1.00 95.69 175 ASP A N 1
ATOM 1430 C CA . ASP A 1 175 ? 8.262 2.616 -2.571 1.00 95.69 175 ASP A CA 1
ATOM 1431 C C . ASP A 1 175 ? 6.870 2.270 -3.097 1.00 95.69 175 ASP A C 1
ATOM 1433 O O . ASP A 1 175 ? 6.321 3.014 -3.912 1.00 95.69 175 ASP A O 1
ATOM 1437 N N . VAL A 1 176 ? 6.280 1.167 -2.623 1.00 96.75 176 VAL A N 1
ATOM 1438 C CA . VAL A 1 176 ? 4.939 0.745 -3.052 1.00 96.75 176 VAL A CA 1
ATOM 1439 C C . VAL A 1 176 ? 3.893 1.769 -2.636 1.00 96.75 176 VAL A C 1
ATOM 1441 O O . VAL A 1 176 ? 3.148 2.255 -3.487 1.00 96.75 176 VAL A O 1
ATOM 1444 N N . LEU A 1 177 ? 3.859 2.177 -1.369 1.00 96.81 177 LEU A N 1
ATOM 1445 C CA . LEU A 1 177 ? 2.877 3.160 -0.910 1.00 96.81 177 LEU A CA 1
ATOM 1446 C C . LEU A 1 177 ? 3.039 4.519 -1.618 1.00 96.81 177 LEU A C 1
ATOM 1448 O O . LEU A 1 177 ? 2.045 5.138 -2.000 1.00 96.81 177 LEU A O 1
ATOM 1452 N N . GLY A 1 178 ? 4.275 4.946 -1.896 1.00 94.50 178 GLY A N 1
ATOM 1453 C CA . GLY A 1 178 ? 4.550 6.148 -2.687 1.00 94.50 178 GLY A CA 1
ATOM 1454 C C . GLY A 1 178 ? 4.054 6.049 -4.138 1.00 94.50 178 GLY A C 1
ATOM 1455 O O . GLY A 1 178 ? 3.477 7.005 -4.666 1.00 94.50 178 GLY A O 1
ATOM 1456 N N . ARG A 1 179 ? 4.199 4.882 -4.788 1.00 92.75 179 ARG A N 1
ATOM 1457 C CA . ARG A 1 179 ? 3.626 4.609 -6.129 1.00 92.75 179 ARG A CA 1
ATOM 1458 C C . ARG A 1 179 ? 2.097 4.734 -6.110 1.00 92.75 179 ARG A C 1
ATOM 1460 O O . ARG A 1 179 ? 1.518 5.284 -7.046 1.00 92.75 179 ARG A O 1
ATOM 1467 N N . HIS A 1 180 ? 1.482 4.338 -4.996 1.00 94.38 180 HIS A N 1
ATOM 1468 C CA . HIS A 1 180 ? 0.052 4.456 -4.689 1.00 94.38 180 HIS A CA 1
ATOM 1469 C C . HIS A 1 180 ? -0.377 5.823 -4.131 1.00 94.38 180 HIS A C 1
ATOM 1471 O O . HIS A 1 180 ? -1.491 5.962 -3.633 1.00 94.38 180 HIS A O 1
ATOM 1477 N N . LYS A 1 181 ? 0.475 6.847 -4.268 1.00 94.62 181 LYS A N 1
ATOM 1478 C CA . LYS A 1 181 ? 0.202 8.260 -3.946 1.00 94.62 181 LYS A CA 1
ATOM 1479 C C . LYS A 1 181 ? -0.102 8.552 -2.474 1.00 94.62 181 LYS A C 1
ATOM 1481 O O . LYS A 1 181 ? -0.543 9.660 -2.168 1.00 94.62 181 LYS A O 1
ATOM 1486 N N . PHE A 1 182 ? 0.188 7.623 -1.564 1.00 95.44 182 PHE A N 1
ATOM 1487 C CA . PHE A 1 182 ? 0.129 7.918 -0.137 1.00 95.44 182 PHE A CA 1
ATOM 1488 C C . PHE A 1 182 ? 1.194 8.955 0.224 1.00 95.44 182 PHE A C 1
ATOM 1490 O O . PHE A 1 182 ? 2.366 8.828 -0.139 1.00 95.44 182 PHE A O 1
ATOM 1497 N N . GLN A 1 183 ? 0.789 9.984 0.965 1.00 94.38 183 GLN A N 1
ATOM 1498 C CA . GLN A 1 183 ? 1.711 10.974 1.512 1.00 94.38 183 GLN A CA 1
ATOM 1499 C C . GLN A 1 183 ? 2.301 10.429 2.810 1.00 94.38 183 GLN A C 1
ATOM 1501 O O . GLN A 1 183 ? 1.709 10.568 3.875 1.00 94.38 183 GLN A O 1
ATOM 1506 N N . LEU A 1 184 ? 3.441 9.751 2.708 1.00 94.62 184 LEU A N 1
ATOM 1507 C CA . LEU A 1 184 ? 4.043 9.054 3.842 1.00 94.62 184 LEU A CA 1
ATOM 1508 C C . LEU A 1 184 ? 4.513 10.026 4.930 1.00 94.62 184 LEU A C 1
ATOM 1510 O O . LEU A 1 184 ? 5.162 11.035 4.645 1.00 94.62 184 LEU A O 1
ATOM 1514 N N . LEU A 1 185 ? 4.224 9.695 6.184 1.00 91.50 185 LEU A N 1
ATOM 1515 C CA . LEU A 1 185 ? 4.733 10.403 7.349 1.00 91.50 185 LEU A CA 1
ATOM 1516 C C . LEU A 1 185 ? 6.153 9.899 7.623 1.00 91.50 185 LEU A C 1
ATOM 1518 O O . LEU A 1 185 ? 6.355 8.825 8.182 1.00 91.50 185 LEU A O 1
ATOM 1522 N N . THR A 1 186 ? 7.150 10.656 7.170 1.00 81.75 186 THR A N 1
ATOM 1523 C CA . THR A 1 186 ? 8.569 10.370 7.427 1.00 81.75 186 THR A CA 1
ATOM 1524 C C . THR A 1 186 ? 9.259 11.648 7.875 1.00 81.75 186 THR A C 1
ATOM 1526 O O . THR A 1 186 ? 8.926 12.724 7.380 1.00 81.75 186 THR A O 1
ATOM 1529 N N . GLU A 1 187 ? 10.242 11.546 8.772 1.00 64.12 187 GLU A N 1
ATOM 1530 C CA . GLU A 1 187 ? 11.004 12.715 9.248 1.00 64.12 187 GLU A CA 1
ATOM 1531 C C . GLU A 1 187 ? 11.738 13.441 8.110 1.00 64.12 187 GLU A C 1
ATOM 1533 O O . GLU A 1 187 ? 12.017 14.634 8.187 1.00 64.12 187 GLU A O 1
ATOM 1538 N N . THR A 1 188 ? 12.008 12.736 7.009 1.00 64.06 188 THR A N 1
ATOM 1539 C CA . THR A 1 188 ? 12.667 13.288 5.822 1.00 64.06 188 THR A CA 1
ATOM 1540 C C . THR A 1 188 ? 11.748 14.129 4.931 1.00 64.06 188 THR A C 1
ATOM 1542 O O . THR A 1 188 ? 12.234 14.825 4.038 1.00 64.06 188 THR A O 1
ATOM 1545 N N . ASN A 1 189 ? 10.428 14.080 5.139 1.00 68.38 189 ASN A N 1
ATOM 1546 C CA . ASN A 1 189 ? 9.469 14.815 4.320 1.00 68.38 189 ASN A CA 1
ATOM 1547 C C . ASN A 1 189 ? 9.271 16.235 4.862 1.00 68.38 189 ASN A C 1
ATOM 1549 O O . ASN A 1 189 ? 8.756 16.443 5.960 1.00 68.38 189 ASN A O 1
ATOM 1553 N N . LYS A 1 190 ? 9.656 17.236 4.060 1.00 69.50 190 LYS A N 1
ATOM 1554 C CA . LYS A 1 190 ? 9.451 18.652 4.395 1.00 69.50 190 LYS A CA 1
ATOM 1555 C C . LYS A 1 190 ? 7.959 18.929 4.603 1.00 69.50 190 LYS A C 1
ATOM 1557 O O . LYS A 1 190 ? 7.153 18.631 3.726 1.00 69.50 190 LYS A O 1
ATOM 1562 N N . GLY A 1 191 ? 7.613 19.536 5.737 1.00 76.56 191 GLY A N 1
ATOM 1563 C CA . GLY A 1 191 ? 6.237 19.929 6.056 1.00 76.56 191 GLY A CA 1
ATOM 1564 C C . GLY A 1 191 ? 5.401 18.866 6.776 1.00 76.56 191 GLY A C 1
ATOM 1565 O O . GLY A 1 191 ? 4.191 19.051 6.879 1.00 76.56 191 GLY A O 1
ATOM 1566 N N . ILE A 1 192 ? 6.015 17.781 7.266 1.00 84.31 192 ILE A N 1
ATOM 1567 C CA . ILE A 1 192 ? 5.387 16.910 8.268 1.00 84.31 192 ILE A CA 1
ATOM 1568 C C . ILE A 1 192 ? 5.583 17.523 9.655 1.00 84.31 192 ILE A C 1
ATOM 1570 O O . ILE A 1 192 ? 6.712 17.839 10.034 1.00 84.31 192 ILE A O 1
ATOM 1574 N N . THR A 1 193 ? 4.496 17.686 10.404 1.00 87.69 193 THR A N 1
ATOM 1575 C CA . THR A 1 193 ? 4.519 18.188 11.786 1.00 87.69 193 THR A CA 1
ATOM 1576 C C . THR A 1 193 ? 4.039 17.121 12.764 1.00 87.69 193 THR A C 1
ATOM 1578 O O . THR A 1 193 ? 3.480 16.101 12.364 1.00 87.69 193 THR A O 1
ATOM 1581 N N . ASP A 1 194 ? 4.228 17.355 14.062 1.00 90.19 194 ASP A N 1
ATOM 1582 C CA . ASP A 1 194 ? 3.669 16.483 15.101 1.00 90.19 194 ASP A CA 1
ATOM 1583 C C . ASP A 1 194 ? 2.138 16.446 15.064 1.00 90.19 194 ASP A C 1
ATOM 1585 O O . ASP A 1 194 ? 1.560 15.426 15.425 1.00 90.19 194 ASP A O 1
ATOM 1589 N N . ASP A 1 195 ? 1.481 17.499 14.561 1.00 93.31 195 ASP A N 1
ATOM 1590 C CA . ASP A 1 195 ? 0.028 17.497 14.368 1.00 93.31 195 ASP A CA 1
ATOM 1591 C C . ASP A 1 195 ? -0.387 16.408 13.371 1.00 93.31 195 ASP A C 1
ATOM 1593 O O . ASP A 1 195 ? -1.270 15.623 13.683 1.00 93.31 195 ASP A O 1
ATOM 1597 N N . ASP A 1 196 ? 0.331 16.235 12.252 1.00 94.06 196 ASP A N 1
ATOM 1598 C CA . ASP A 1 196 ? 0.023 15.173 11.279 1.00 94.06 196 ASP A CA 1
ATOM 1599 C C . ASP A 1 196 ? 0.042 13.767 11.914 1.00 94.06 196 ASP A C 1
ATOM 1601 O O . ASP A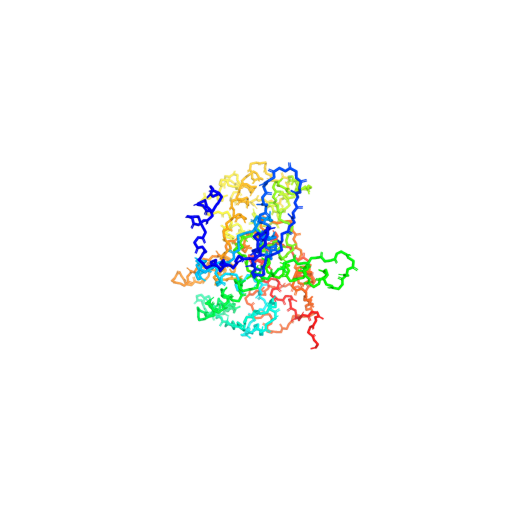 1 196 ? -0.758 12.900 11.559 1.00 94.06 196 ASP A O 1
ATOM 1605 N N . TRP A 1 197 ? 0.947 13.531 12.869 1.00 95.00 197 TRP A N 1
ATOM 1606 C CA . TRP A 1 197 ? 0.999 12.274 13.617 1.00 95.00 197 TRP A CA 1
ATOM 1607 C C . TRP A 1 197 ? -0.176 12.142 14.588 1.00 95.00 197 TRP A C 1
ATOM 1609 O O . TRP A 1 197 ? -0.768 11.064 14.694 1.00 95.00 197 TRP A O 1
ATOM 1619 N N . LYS A 1 198 ? -0.543 13.233 15.271 1.00 95.75 198 LYS A N 1
ATOM 1620 C CA . LYS A 1 198 ? -1.704 13.270 16.170 1.00 95.75 198 LYS A CA 1
ATOM 1621 C C . LYS A 1 198 ? -3.005 12.998 15.412 1.00 95.75 198 LYS A C 1
ATOM 1623 O O . LYS A 1 198 ? -3.857 12.295 15.947 1.00 95.75 198 LYS A O 1
ATOM 1628 N N . ASP A 1 199 ? -3.132 13.443 14.162 1.00 95.38 199 ASP A N 1
ATOM 1629 C CA . ASP A 1 199 ? -4.298 13.176 13.299 1.00 95.38 199 ASP A CA 1
ATOM 1630 C C . ASP A 1 199 ? -4.486 11.691 13.037 1.00 95.38 199 ASP A C 1
ATOM 1632 O O . ASP A 1 199 ? -5.603 11.173 13.084 1.00 95.38 199 ASP A O 1
ATOM 1636 N N . VAL A 1 200 ? -3.390 10.993 12.752 1.00 96.19 200 VAL A N 1
ATOM 1637 C CA . VAL A 1 200 ? -3.435 9.558 12.491 1.00 96.19 200 VAL A CA 1
ATOM 1638 C C . VAL A 1 200 ? -3.759 8.792 13.769 1.00 96.19 200 VAL A C 1
ATOM 1640 O O . VAL A 1 200 ? -4.670 7.964 13.764 1.00 96.19 200 VAL A O 1
ATOM 1643 N N . ILE A 1 201 ? -3.072 9.097 14.874 1.00 95.69 201 ILE A N 1
ATOM 1644 C CA . ILE A 1 201 ? -3.268 8.408 16.158 1.00 95.69 201 ILE A CA 1
ATOM 1645 C C . ILE A 1 201 ? -4.695 8.634 16.690 1.00 95.69 201 ILE A C 1
ATOM 1647 O O . ILE A 1 201 ? -5.354 7.692 17.127 1.00 95.69 201 ILE A O 1
ATOM 1651 N N . ALA A 1 202 ? -5.220 9.855 16.595 1.00 94.88 202 ALA A N 1
ATOM 1652 C CA . ALA A 1 202 ? -6.579 10.179 17.026 1.00 94.88 202 ALA A CA 1
ATOM 1653 C C . ALA A 1 202 ? -7.670 9.806 16.000 1.00 94.88 202 ALA A C 1
ATOM 1655 O O . ALA A 1 202 ? -8.849 10.040 16.256 1.00 94.88 202 ALA A O 1
ATOM 1656 N N . GLY A 1 203 ? -7.314 9.217 14.850 1.00 92.56 203 GLY A N 1
ATOM 1657 C CA . GLY A 1 203 ? -8.250 8.903 13.760 1.00 92.56 203 GLY A CA 1
ATOM 1658 C C . GLY A 1 203 ? -9.326 7.868 14.102 1.00 92.56 203 GLY A C 1
ATOM 1659 O O . GLY A 1 203 ? -10.364 7.798 13.448 1.00 92.56 203 GLY A O 1
ATOM 1660 N N . GLY A 1 204 ? -9.113 7.094 15.169 1.00 93.25 204 GLY A N 1
ATOM 1661 C CA . GLY A 1 204 ? -10.126 6.212 15.743 1.00 93.25 204 GLY A CA 1
ATOM 1662 C C . GLY A 1 204 ? -9.706 4.756 15.897 1.00 93.25 204 GLY A C 1
ATOM 1663 O O . GLY A 1 204 ? -10.374 4.015 16.606 1.00 93.25 204 GLY A O 1
ATOM 1664 N N . TRP A 1 205 ? -8.584 4.328 15.323 1.00 95.00 205 TRP A N 1
ATOM 1665 C CA . TRP A 1 205 ? -8.070 2.972 15.556 1.00 95.00 205 TRP A CA 1
ATOM 1666 C C . TRP A 1 205 ? -7.668 2.710 17.014 1.00 95.00 205 TRP A C 1
ATOM 1668 O O . TRP A 1 205 ? -7.632 1.558 17.426 1.00 95.00 205 TRP A O 1
ATOM 1678 N N . PHE A 1 206 ? -7.417 3.753 17.810 1.00 94.75 206 PHE A N 1
ATOM 1679 C CA . PHE A 1 206 ? -7.030 3.648 19.222 1.00 94.75 206 PHE A CA 1
ATOM 1680 C C . PHE A 1 206 ? -8.118 4.116 20.193 1.00 94.75 206 PHE A C 1
ATOM 1682 O O . PHE A 1 206 ? -7.814 4.424 21.343 1.00 94.75 206 PHE A O 1
ATOM 1689 N N . LYS A 1 207 ? -9.383 4.149 19.753 1.00 92.94 207 LYS A N 1
ATOM 1690 C CA . LYS A 1 207 ? -10.539 4.512 20.589 1.00 92.94 207 LYS A CA 1
ATOM 1691 C C . LYS A 1 207 ? -11.456 3.319 20.860 1.00 92.94 207 LYS A C 1
ATOM 1693 O O . LYS A 1 207 ? -11.415 2.304 20.154 1.00 92.94 207 LYS A O 1
ATOM 1698 N N . LYS A 1 208 ? -12.322 3.481 21.858 1.00 92.19 208 LYS A N 1
ATOM 1699 C CA . LYS A 1 208 ? -13.452 2.593 22.143 1.00 92.19 208 LYS A CA 1
ATOM 1700 C C . LYS A 1 208 ? -14.763 3.266 21.735 1.00 92.19 208 LYS A C 1
ATOM 1702 O O . LYS A 1 208 ? -14.983 4.429 22.060 1.00 92.19 208 LYS A O 1
ATOM 1707 N N . GLU A 1 209 ? -15.642 2.535 21.057 1.00 89.31 209 GLU A N 1
ATOM 1708 C CA . GLU A 1 209 ? -17.018 2.957 20.760 1.00 89.31 209 GLU A CA 1
ATOM 1709 C C . GLU A 1 209 ? -17.999 1.890 21.248 1.00 89.31 209 GLU A C 1
ATOM 1711 O O . GLU A 1 209 ? -18.009 0.764 20.745 1.00 89.31 209 GLU A O 1
ATOM 1716 N N . GLY A 1 210 ? -18.813 2.230 22.252 1.00 87.69 210 GLY A N 1
ATOM 1717 C CA . GLY A 1 210 ? -19.631 1.243 22.959 1.00 87.69 210 GLY A CA 1
ATOM 1718 C C . GLY A 1 210 ? -18.748 0.137 23.540 1.00 87.69 210 GLY A C 1
ATOM 1719 O O . GLY A 1 210 ? -17.779 0.420 24.244 1.00 87.69 210 GLY A O 1
ATOM 1720 N N . ASP A 1 211 ? -19.037 -1.114 23.189 1.00 88.81 211 ASP A N 1
ATOM 1721 C CA . ASP A 1 211 ? -18.229 -2.275 23.588 1.00 88.81 211 ASP A CA 1
ATOM 1722 C C . ASP A 1 211 ? -17.067 -2.573 22.625 1.00 88.81 211 ASP A C 1
ATOM 1724 O O . ASP A 1 211 ? -16.228 -3.433 22.895 1.00 88.81 211 ASP A O 1
ATOM 1728 N N . THR A 1 212 ? -16.982 -1.864 21.494 1.00 90.44 212 THR A N 1
ATOM 1729 C CA . THR A 1 212 ? -15.964 -2.120 20.473 1.00 90.44 212 THR A CA 1
ATOM 1730 C C . THR A 1 212 ? -14.671 -1.379 20.781 1.00 90.44 212 THR A C 1
ATOM 1732 O O . THR A 1 212 ? -14.618 -0.152 20.751 1.00 90.44 212 THR A O 1
ATOM 1735 N N . LYS A 1 213 ? -13.595 -2.138 20.988 1.00 93.06 213 LYS A N 1
ATOM 1736 C CA . LYS A 1 213 ? -12.221 -1.639 21.110 1.00 93.06 213 LYS A CA 1
ATOM 1737 C C . LYS A 1 213 ? -11.507 -1.744 19.763 1.00 93.06 213 LYS A C 1
ATOM 1739 O O . LYS A 1 213 ? -11.123 -2.836 19.346 1.00 93.06 213 LYS A O 1
ATOM 1744 N N . TYR A 1 214 ? -11.321 -0.631 19.052 1.00 93.62 214 TYR A N 1
ATOM 1745 C CA . TYR A 1 214 ? -10.729 -0.690 17.706 1.00 93.62 214 TYR A CA 1
ATOM 1746 C C . TYR A 1 214 ? -9.242 -1.032 17.703 1.00 93.62 214 TYR A C 1
ATOM 1748 O O . TYR A 1 214 ? -8.751 -1.585 16.717 1.00 93.62 214 TYR A O 1
ATOM 1756 N N . TRP A 1 215 ? -8.542 -0.808 18.816 1.00 92.69 215 TRP A N 1
ATOM 1757 C CA . TRP A 1 215 ? -7.130 -1.166 18.923 1.00 92.69 215 TRP A CA 1
ATOM 1758 C C . TRP A 1 215 ? -6.903 -2.679 18.897 1.00 92.69 215 TRP A C 1
ATOM 1760 O O . TRP A 1 215 ? -5.810 -3.125 18.565 1.00 92.69 215 TRP A O 1
ATOM 1770 N N . GLU A 1 216 ? -7.936 -3.473 19.189 1.00 92.19 216 GLU A N 1
ATOM 1771 C CA . GLU A 1 216 ? -7.912 -4.934 19.072 1.00 92.19 216 GLU A CA 1
ATOM 1772 C C . GLU A 1 216 ? -8.171 -5.404 17.630 1.00 92.19 216 GLU A C 1
ATOM 1774 O O . GLU A 1 216 ? -8.038 -6.591 17.332 1.00 92.19 216 GLU A O 1
ATOM 1779 N N . LYS A 1 217 ? -8.533 -4.492 16.718 1.00 92.56 217 LYS A N 1
ATOM 1780 C CA . LYS A 1 217 ? -8.878 -4.780 15.316 1.00 92.56 217 LYS A CA 1
ATOM 1781 C C . LYS A 1 217 ? -7.793 -4.347 14.320 1.00 92.56 217 LYS A C 1
ATOM 1783 O O . LYS A 1 217 ? -8.031 -4.357 13.116 1.00 92.56 217 LYS A O 1
ATOM 1788 N N . GLN A 1 218 ? -6.608 -4.018 14.826 1.00 92.56 218 GLN A N 1
ATOM 1789 C CA . GLN A 1 218 ? -5.386 -3.705 14.083 1.00 92.56 218 GLN A CA 1
ATOM 1790 C C . GLN A 1 218 ? -4.208 -4.495 14.681 1.00 92.56 218 GLN A C 1
ATOM 1792 O O . GLN A 1 218 ? -4.314 -4.997 15.800 1.00 92.56 218 GLN A O 1
ATOM 1797 N N . SER A 1 219 ? -3.103 -4.617 13.955 1.00 92.00 219 SER A N 1
ATOM 1798 C CA . SER A 1 219 ? -1.868 -5.282 14.402 1.00 92.00 219 SER A CA 1
ATOM 1799 C C . SER A 1 219 ? -0.614 -4.410 14.294 1.00 92.00 219 SER A C 1
ATOM 1801 O O . SER A 1 219 ? 0.485 -4.861 14.618 1.00 92.00 219 SER A O 1
ATOM 1803 N N . PHE A 1 220 ? -0.773 -3.149 13.898 1.00 94.31 220 PHE A N 1
ATOM 1804 C CA . PHE A 1 220 ? 0.297 -2.177 13.767 1.00 94.31 220 PHE A CA 1
ATOM 1805 C C . PHE A 1 220 ? 0.942 -1.891 15.113 1.00 94.31 220 PHE A C 1
ATOM 1807 O O . PHE A 1 220 ? 2.161 -1.876 15.204 1.00 94.31 220 PHE A O 1
ATOM 1814 N N . ILE A 1 221 ? 0.157 -1.717 16.175 1.00 93.56 221 ILE A N 1
ATOM 1815 C CA . ILE A 1 221 ? 0.623 -1.782 17.564 1.00 93.56 221 ILE A CA 1
ATOM 1816 C C . ILE A 1 221 ? 0.286 -3.169 18.094 1.00 93.56 221 ILE A C 1
ATOM 1818 O O . ILE A 1 221 ? -0.876 -3.575 18.056 1.00 93.56 221 ILE A O 1
ATOM 1822 N N . SER A 1 222 ? 1.303 -3.898 18.558 1.00 91.12 222 SER A N 1
ATOM 1823 C CA . SER A 1 222 ? 1.120 -5.284 18.987 1.00 91.12 222 SER A CA 1
ATOM 1824 C C . SER A 1 222 ? 0.310 -5.368 20.283 1.00 91.12 222 SER A C 1
ATOM 1826 O O . SER A 1 222 ? 0.276 -4.425 21.076 1.00 91.12 222 SER A O 1
ATOM 1828 N N . GLU A 1 223 ? -0.311 -6.523 20.534 1.00 87.44 223 GLU A N 1
ATOM 1829 C CA 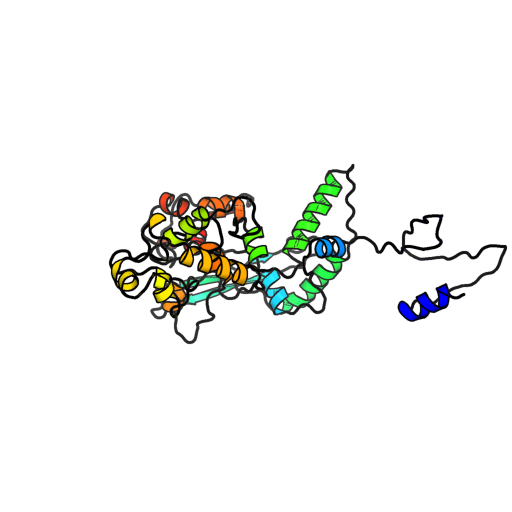. GLU A 1 223 ? -1.106 -6.755 21.750 1.00 87.44 223 GLU A CA 1
ATOM 1830 C C . GLU A 1 223 ? -0.272 -6.581 23.032 1.00 87.44 223 GLU A C 1
ATOM 1832 O O . GLU A 1 223 ? -0.784 -6.100 24.036 1.00 87.44 223 GLU A O 1
ATOM 1837 N N . SER A 1 224 ? 1.031 -6.879 22.993 1.00 89.44 224 SER A N 1
ATOM 1838 C CA . SER A 1 224 ? 1.941 -6.637 24.121 1.00 89.44 224 SER A CA 1
ATOM 1839 C C . SER A 1 224 ? 2.311 -5.164 24.318 1.00 89.44 224 SER A C 1
ATOM 1841 O O . SER A 1 224 ? 2.702 -4.770 25.412 1.00 89.44 224 SER A O 1
ATOM 1843 N N . GLU A 1 225 ? 2.217 -4.339 23.274 1.00 91.38 225 GLU A N 1
ATOM 1844 C CA . GLU A 1 225 ? 2.577 -2.917 23.326 1.00 91.38 225 GLU A CA 1
ATOM 1845 C C . GLU A 1 225 ? 1.373 -2.025 23.644 1.00 91.38 225 GLU A C 1
ATOM 1847 O O . GLU A 1 225 ? 1.561 -0.917 24.154 1.00 91.38 225 GLU A O 1
ATOM 1852 N N . ILE A 1 226 ? 0.149 -2.488 23.362 1.00 91.19 226 ILE A N 1
ATOM 1853 C CA . ILE A 1 226 ? -1.039 -1.630 23.327 1.00 91.19 226 ILE A CA 1
ATOM 1854 C C . ILE A 1 226 ? -1.370 -0.979 24.673 1.00 91.19 226 ILE A C 1
ATOM 1856 O O . ILE A 1 226 ? -1.725 0.195 24.704 1.00 91.19 226 ILE A O 1
ATOM 1860 N N . GLU A 1 227 ? -1.182 -1.689 25.788 1.00 89.69 227 GLU A N 1
ATOM 1861 C CA . GLU A 1 227 ? -1.401 -1.141 27.133 1.00 89.69 227 GLU A CA 1
ATOM 1862 C C . GLU A 1 227 ? -0.467 0.043 27.404 1.00 89.69 227 GLU A C 1
ATOM 1864 O O . GLU A 1 227 ? -0.911 1.128 27.783 1.00 89.69 227 GLU A O 1
ATOM 1869 N N . SER A 1 228 ? 0.827 -0.139 27.131 1.00 89.06 228 SER A N 1
ATOM 1870 C CA . SER A 1 228 ? 1.823 0.925 27.279 1.00 89.06 228 SER A CA 1
ATOM 1871 C C . SER A 1 228 ? 1.613 2.065 26.280 1.00 89.06 228 SER A C 1
ATOM 1873 O O . SER A 1 228 ? 1.971 3.208 26.555 1.00 89.06 228 SER A O 1
ATOM 1875 N N . PHE A 1 229 ? 1.048 1.767 25.108 1.00 90.62 229 PHE A N 1
ATOM 1876 C CA . PHE A 1 229 ? 0.774 2.760 24.082 1.00 90.62 229 PHE A CA 1
ATOM 1877 C C . PHE A 1 229 ? -0.410 3.648 24.466 1.00 90.62 229 PHE A C 1
ATOM 1879 O O . PHE A 1 229 ? -0.311 4.862 24.341 1.00 90.62 229 PHE A O 1
ATOM 1886 N N . LEU A 1 230 ? -1.500 3.079 24.986 1.00 89.38 230 LEU A N 1
ATOM 1887 C CA . LEU A 1 230 ? -2.687 3.838 25.399 1.00 89.38 230 LEU A CA 1
ATOM 1888 C C . LEU A 1 230 ? -2.481 4.651 26.690 1.00 89.38 230 LEU A C 1
ATOM 1890 O O . LEU A 1 230 ? -3.311 5.501 27.003 1.00 89.38 230 LEU A O 1
ATOM 1894 N N . GLY A 1 231 ? -1.373 4.441 27.409 1.00 82.44 231 GLY A N 1
ATOM 1895 C CA . GLY A 1 231 ? -1.045 5.154 28.648 1.00 82.44 231 GLY A CA 1
ATOM 1896 C C . GLY A 1 231 ? -1.403 4.390 29.927 1.00 82.44 231 GLY A C 1
ATOM 1897 O O . GLY A 1 231 ? -1.661 5.019 30.948 1.00 82.44 231 GLY A O 1
ATOM 1898 N N . GLY A 1 232 ? -1.421 3.052 29.879 1.00 79.00 232 GLY A N 1
ATOM 1899 C CA . GLY A 1 232 ? -1.639 2.170 31.031 1.00 79.00 232 GLY A CA 1
ATOM 1900 C C . GLY A 1 232 ? -3.047 1.565 31.119 1.00 79.00 232 GLY A C 1
ATOM 1901 O O . GLY A 1 232 ? -3.931 1.861 30.312 1.00 79.00 232 GLY A O 1
ATOM 1902 N N . LYS A 1 233 ? -3.260 0.693 32.120 1.00 65.44 233 LYS A N 1
ATOM 1903 C CA . LYS A 1 233 ? -4.509 -0.083 32.296 1.00 65.44 233 LYS A CA 1
ATOM 1904 C C . LYS A 1 233 ? -5.764 0.767 32.448 1.00 65.44 233 LYS A C 1
ATOM 1906 O O . LYS A 1 233 ? -6.825 0.345 32.001 1.00 65.44 233 LYS A O 1
ATOM 1911 N N . GLU A 1 234 ? -5.656 1.933 33.077 1.00 66.56 234 GLU A N 1
ATOM 1912 C CA . GLU A 1 234 ? -6.795 2.830 33.306 1.00 66.56 234 GLU A CA 1
ATOM 1913 C C . GLU A 1 234 ? -7.366 3.320 31.968 1.00 66.56 234 GLU A C 1
ATOM 1915 O O . GLU A 1 234 ? -8.516 3.025 31.641 1.00 66.56 234 GLU A O 1
ATOM 1920 N N . LYS A 1 235 ? -6.523 3.902 31.104 1.00 66.00 235 LYS A N 1
ATOM 1921 C CA . LYS A 1 235 ? -6.930 4.333 29.755 1.00 66.00 235 LYS A CA 1
ATOM 1922 C C . LYS A 1 235 ? -7.325 3.180 28.826 1.00 66.00 235 LYS A C 1
ATOM 1924 O O . LYS A 1 235 ? -8.172 3.368 27.953 1.00 66.00 235 LYS A O 1
ATOM 1929 N N . LEU A 1 236 ? -6.747 1.990 29.013 1.00 66.56 236 LEU A N 1
ATOM 1930 C CA . LEU A 1 236 ? -7.105 0.782 28.258 1.00 66.56 236 LEU A CA 1
ATOM 1931 C C . LEU A 1 236 ? -8.519 0.261 28.592 1.00 66.56 236 LEU A C 1
ATOM 1933 O O . LEU A 1 236 ? -9.160 -0.372 27.748 1.00 66.56 236 LEU A O 1
ATOM 1937 N N . ASN A 1 237 ? -9.022 0.520 29.801 1.00 66.06 237 ASN A N 1
ATOM 1938 C CA . ASN A 1 237 ? -10.344 0.063 30.241 1.00 66.06 237 ASN A CA 1
ATOM 1939 C C . ASN A 1 237 ? -11.458 1.093 30.008 1.00 66.06 237 ASN A C 1
ATOM 1941 O O . ASN A 1 237 ? -12.618 0.701 29.840 1.00 66.06 237 ASN A O 1
ATOM 1945 N N . GLU A 1 238 ? -11.107 2.375 29.944 1.00 76.25 238 GLU A N 1
ATOM 1946 C CA . GLU A 1 238 ? -12.038 3.471 29.687 1.00 76.25 238 GLU A CA 1
ATOM 1947 C C . GLU A 1 238 ? -12.353 3.602 28.192 1.00 76.25 238 GLU A C 1
ATOM 1949 O O . GLU A 1 238 ? -13.240 2.912 27.681 1.00 76.25 238 GLU A O 1
ATOM 1954 N N . GLU A 1 239 ? -11.650 4.491 27.487 1.00 80.75 239 GLU A N 1
ATOM 1955 C CA . GLU A 1 239 ? -12.092 5.003 26.186 1.00 80.75 239 GLU A CA 1
ATOM 1956 C C . GLU A 1 239 ? -10.984 5.078 25.119 1.00 80.75 239 GLU A C 1
ATOM 1958 O O . GLU A 1 239 ? -11.279 5.302 23.940 1.00 80.75 239 GLU A O 1
ATOM 1963 N N . GLY A 1 240 ? -9.722 4.837 25.492 1.00 88.06 240 GLY A N 1
ATOM 1964 C CA . GLY A 1 240 ? -8.570 4.990 24.601 1.00 88.06 240 GLY A CA 1
ATOM 1965 C C . GLY A 1 240 ? -8.263 6.456 24.259 1.00 88.06 240 GLY A C 1
ATOM 1966 O O . GLY A 1 240 ? -8.346 7.335 25.113 1.00 88.06 240 GLY A O 1
ATOM 1967 N N . ILE A 1 241 ? -7.872 6.720 23.009 1.00 90.81 241 ILE A N 1
ATOM 1968 C CA . ILE A 1 241 ? -7.531 8.053 22.484 1.00 90.81 241 ILE A CA 1
ATOM 1969 C C . ILE A 1 241 ? -8.730 8.597 21.699 1.00 90.81 241 ILE A C 1
ATOM 1971 O O . ILE A 1 241 ? -9.049 8.085 20.625 1.00 90.81 241 ILE A O 1
ATOM 1975 N N . LYS A 1 242 ? -9.395 9.639 22.212 1.00 86.62 242 LYS A N 1
ATOM 1976 C CA . LYS A 1 242 ? -10.604 10.209 21.591 1.00 86.62 242 LYS A CA 1
ATOM 1977 C C . LYS A 1 242 ? -10.321 11.374 20.654 1.00 86.62 242 LYS A C 1
ATOM 1979 O O . LYS A 1 242 ? -11.103 11.632 19.741 1.00 86.62 242 LYS A O 1
ATOM 1984 N N . SER A 1 243 ? -9.249 12.108 20.913 1.00 90.38 243 SER A N 1
ATOM 1985 C CA . SER A 1 243 ? -8.966 13.371 20.245 1.00 90.38 243 SER A CA 1
ATOM 1986 C C . SER A 1 243 ? -7.466 13.617 20.110 1.00 90.38 243 SER A C 1
ATOM 1988 O O . SER A 1 243 ? -6.654 13.002 20.800 1.00 90.38 243 SER A O 1
ATOM 1990 N N . LYS A 1 244 ? -7.084 14.557 19.235 1.00 93.94 244 LYS A N 1
ATOM 1991 C CA . LYS A 1 244 ? -5.675 14.942 19.043 1.00 93.94 244 LYS A CA 1
ATOM 1992 C C . LYS A 1 244 ? -5.018 15.434 20.337 1.00 93.94 244 LYS A C 1
ATOM 1994 O O . LYS A 1 244 ? -3.822 15.240 20.521 1.00 93.94 244 LYS A O 1
ATOM 1999 N N . THR A 1 245 ? -5.784 16.072 21.226 1.00 92.00 245 THR A N 1
ATOM 2000 C CA . THR A 1 245 ? -5.279 16.595 22.506 1.00 92.00 245 THR A CA 1
ATOM 2001 C C . THR A 1 245 ? -4.936 15.495 23.503 1.00 92.00 245 THR A C 1
ATOM 2003 O O . THR A 1 245 ? -4.124 15.728 24.391 1.00 92.00 245 THR A O 1
ATOM 2006 N N . ASP A 1 246 ? -5.498 14.297 23.332 1.00 90.19 246 ASP A N 1
ATOM 2007 C CA . ASP A 1 246 ? -5.194 13.140 24.181 1.00 90.19 246 ASP A CA 1
ATOM 2008 C C . ASP A 1 246 ? -3.888 12.446 23.770 1.00 90.19 246 ASP A C 1
ATOM 2010 O O . ASP A 1 246 ? -3.392 11.584 24.501 1.00 90.19 246 ASP A O 1
ATOM 2014 N N . VAL A 1 247 ? -3.348 12.804 22.597 1.00 93.75 247 VAL A N 1
ATOM 2015 C CA . VAL A 1 247 ? -2.147 12.196 22.032 1.00 93.75 247 VAL A CA 1
ATOM 2016 C C . VAL A 1 247 ? -0.898 12.809 22.653 1.00 93.75 247 VAL A C 1
ATOM 2018 O O . VAL A 1 247 ? -0.626 14.006 22.508 1.00 93.75 247 VAL A O 1
ATOM 2021 N N . THR A 1 248 ? -0.106 11.964 23.304 1.00 93.31 248 THR A N 1
ATOM 2022 C CA . THR A 1 248 ? 1.141 12.358 23.962 1.00 93.31 248 THR A CA 1
ATOM 2023 C C . THR A 1 248 ? 2.326 12.345 22.999 1.00 93.31 248 THR A C 1
ATOM 2025 O O . THR A 1 248 ? 2.351 11.614 22.005 1.00 93.31 248 THR A O 1
ATOM 2028 N N . ASP A 1 249 ? 3.366 13.112 23.322 1.00 93.50 249 ASP A N 1
ATOM 2029 C CA . ASP A 1 249 ? 4.596 13.148 22.519 1.00 93.50 249 ASP A CA 1
ATOM 2030 C C . ASP A 1 249 ? 5.335 11.795 22.535 1.00 93.50 249 ASP A C 1
ATOM 2032 O O . ASP A 1 249 ? 6.009 11.426 21.568 1.00 93.50 249 ASP A O 1
ATOM 2036 N N . GLU A 1 250 ? 5.157 11.000 23.597 1.00 92.62 250 GLU A N 1
ATOM 2037 C CA . GLU A 1 250 ? 5.659 9.625 23.667 1.00 92.62 250 GLU A CA 1
ATOM 2038 C C . GLU A 1 250 ? 4.973 8.725 22.625 1.00 92.62 250 GLU A C 1
ATOM 2040 O O . GLU A 1 250 ? 5.646 7.972 21.918 1.00 92.62 250 GLU A O 1
ATOM 2045 N N . GLN A 1 251 ? 3.646 8.824 22.479 1.00 94.12 251 GLN A N 1
ATOM 2046 C CA . GLN A 1 251 ? 2.892 8.077 21.465 1.00 94.12 251 GLN A CA 1
ATOM 2047 C C . GLN A 1 251 ? 3.314 8.477 20.048 1.00 94.12 251 GLN A C 1
ATOM 2049 O O . GLN A 1 251 ? 3.548 7.600 19.213 1.00 94.12 251 GLN A O 1
ATOM 2054 N N . VAL A 1 252 ? 3.485 9.781 19.796 1.00 94.88 252 VAL A N 1
ATOM 2055 C CA . VAL A 1 252 ? 4.000 10.301 18.518 1.00 94.88 252 VAL A CA 1
ATOM 2056 C C . VAL A 1 252 ? 5.390 9.737 18.224 1.00 94.88 252 VAL A C 1
ATOM 2058 O O . VAL A 1 252 ? 5.642 9.252 17.122 1.00 94.88 252 VAL A O 1
ATOM 2061 N N . SER A 1 253 ? 6.285 9.735 19.212 1.00 93.00 253 SER A N 1
ATOM 2062 C CA . SER A 1 253 ? 7.649 9.212 19.058 1.00 93.00 253 SER A CA 1
ATOM 2063 C C . SER A 1 253 ? 7.664 7.708 18.759 1.00 93.00 253 SER A C 1
ATOM 2065 O O . SER A 1 253 ? 8.400 7.261 17.875 1.00 93.00 253 SER A O 1
ATOM 2067 N N . LYS A 1 254 ? 6.807 6.922 19.431 1.00 92.44 254 LYS A N 1
ATOM 2068 C CA . LYS A 1 254 ? 6.621 5.489 19.138 1.00 92.44 254 LYS A CA 1
ATOM 2069 C C . LYS A 1 254 ? 6.130 5.271 17.701 1.00 92.44 254 LYS A C 1
ATOM 2071 O O . LYS A 1 254 ? 6.664 4.407 17.006 1.00 92.44 254 LYS A O 1
ATOM 2076 N N . PHE A 1 255 ? 5.170 6.076 17.238 1.00 92.75 255 PHE A N 1
ATOM 2077 C CA . PHE A 1 255 ? 4.659 6.029 15.863 1.00 92.75 255 PHE A CA 1
ATOM 2078 C C . PHE A 1 255 ? 5.732 6.353 14.823 1.00 92.75 255 PHE A C 1
ATOM 2080 O O . PHE A 1 255 ? 5.919 5.575 13.887 1.00 92.75 255 PHE A O 1
ATOM 2087 N N . LYS A 1 256 ? 6.482 7.446 15.014 1.00 94.44 256 LYS A N 1
ATOM 2088 C CA . LYS A 1 256 ? 7.587 7.854 14.130 1.00 94.44 256 LYS A CA 1
ATOM 2089 C C . LYS A 1 256 ? 8.592 6.728 13.931 1.00 94.44 256 LYS A C 1
ATOM 2091 O O . LYS A 1 256 ? 8.854 6.330 12.796 1.00 94.44 256 LYS A O 1
ATOM 2096 N N . LYS A 1 257 ? 9.090 6.169 15.039 1.00 93.12 257 LYS A 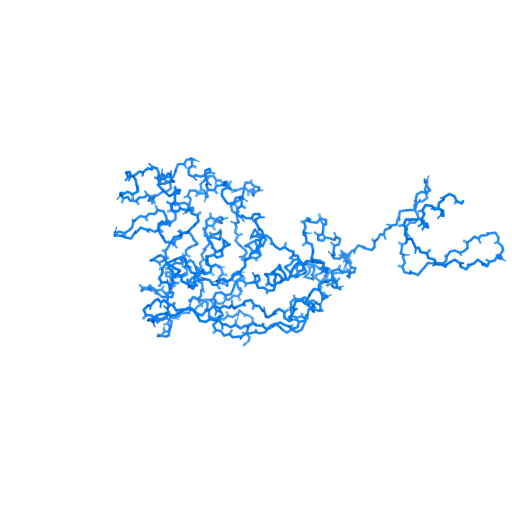N 1
ATOM 2097 C CA . LYS A 1 257 ? 10.068 5.076 15.019 1.00 93.12 257 LYS A CA 1
ATOM 2098 C C . LYS A 1 257 ? 9.521 3.851 14.287 1.00 93.12 257 LYS A C 1
ATOM 2100 O O . LYS A 1 257 ? 10.167 3.341 13.375 1.00 93.12 257 LYS A O 1
ATOM 2105 N N . LYS A 1 258 ? 8.308 3.413 14.636 1.00 94.12 258 LYS A N 1
ATOM 2106 C CA . LYS A 1 258 ? 7.700 2.220 14.035 1.00 94.12 258 LYS A CA 1
ATOM 2107 C C . LYS A 1 258 ? 7.440 2.394 12.539 1.00 94.12 258 LYS A C 1
ATOM 2109 O O . LYS A 1 258 ? 7.708 1.485 11.757 1.00 94.12 258 LYS A O 1
ATOM 2114 N N . CYS A 1 259 ? 6.975 3.570 12.124 1.00 95.81 259 CYS A N 1
ATOM 2115 C CA . CYS A 1 259 ? 6.784 3.882 10.714 1.00 95.81 259 CYS A CA 1
ATOM 2116 C C . CYS A 1 259 ? 8.099 3.916 9.941 1.00 95.81 259 CYS A C 1
ATOM 2118 O O . CYS A 1 259 ? 8.163 3.347 8.857 1.00 95.81 259 CYS A O 1
ATOM 2120 N N . GLN A 1 260 ? 9.155 4.519 10.489 1.00 94.44 260 GLN A N 1
ATOM 2121 C CA . GLN A 1 260 ? 10.471 4.501 9.854 1.00 94.44 260 GLN A CA 1
ATOM 2122 C C . GLN A 1 260 ? 10.981 3.067 9.656 1.00 94.44 260 GLN A C 1
ATOM 2124 O O . GLN A 1 260 ? 11.440 2.725 8.570 1.00 94.44 260 GLN A O 1
ATOM 2129 N N . GLU A 1 261 ? 10.856 2.221 10.679 1.00 94.69 261 GLU A N 1
ATOM 2130 C CA . GLU A 1 261 ? 11.282 0.822 10.614 1.00 94.69 261 GLU A CA 1
ATOM 2131 C C . GLU A 1 261 ? 10.482 0.021 9.581 1.00 94.69 261 GLU A C 1
ATOM 2133 O O . GLU A 1 261 ? 11.075 -0.691 8.777 1.00 94.69 261 GLU A O 1
ATOM 2138 N N . ILE A 1 262 ? 9.150 0.138 9.573 1.00 96.44 262 ILE A N 1
ATOM 2139 C CA . ILE A 1 262 ? 8.285 -0.627 8.662 1.00 96.44 262 ILE A CA 1
ATOM 2140 C C . ILE A 1 262 ? 8.431 -0.151 7.215 1.00 96.44 262 ILE A C 1
ATOM 2142 O O . ILE A 1 262 ? 8.509 -0.976 6.308 1.00 96.44 262 ILE A O 1
ATOM 2146 N N . LEU A 1 263 ? 8.480 1.161 6.972 1.00 96.69 263 LEU A N 1
ATOM 2147 C CA . LEU A 1 263 ? 8.515 1.709 5.614 1.00 96.69 263 LEU A CA 1
ATOM 2148 C C . LEU A 1 263 ? 9.773 1.289 4.835 1.00 96.69 263 LEU A C 1
ATOM 2150 O O . LEU A 1 263 ? 9.689 1.103 3.623 1.00 96.69 263 LEU A O 1
ATOM 2154 N N . GLU A 1 264 ? 10.905 1.094 5.511 1.00 95.56 264 GLU A N 1
ATOM 2155 C CA . GLU A 1 264 ? 12.170 0.682 4.883 1.00 95.56 264 GLU A CA 1
ATOM 2156 C C . GLU A 1 264 ? 12.293 -0.849 4.708 1.00 95.56 264 GLU A C 1
ATOM 2158 O O . GLU A 1 264 ? 13.246 -1.330 4.091 1.00 95.56 264 GLU A O 1
ATOM 2163 N N . LYS A 1 265 ? 11.329 -1.644 5.200 1.00 96.81 265 LYS A N 1
ATOM 2164 C CA . LYS A 1 265 ? 11.318 -3.097 4.970 1.00 96.81 265 LYS A CA 1
ATOM 2165 C C . LYS A 1 265 ? 11.064 -3.432 3.495 1.00 96.81 265 LYS A C 1
ATOM 2167 O O . LYS A 1 265 ? 10.334 -2.703 2.812 1.00 96.81 265 LYS A O 1
ATOM 2172 N N . PRO A 1 266 ? 11.585 -4.575 3.004 1.00 96.88 266 PRO A N 1
ATOM 2173 C CA . PRO A 1 266 ? 11.207 -5.110 1.701 1.00 96.88 266 PRO A CA 1
ATOM 2174 C C . PRO A 1 266 ? 9.692 -5.298 1.597 1.00 96.88 266 PRO A C 1
ATOM 2176 O O . PRO A 1 266 ? 9.052 -5.815 2.514 1.00 96.88 266 PRO A O 1
ATOM 2179 N N . PHE A 1 267 ? 9.115 -4.909 0.464 1.00 97.50 267 PHE A N 1
ATOM 2180 C CA . PHE A 1 267 ? 7.703 -5.143 0.206 1.00 97.50 267 PHE A CA 1
ATOM 2181 C C . PHE A 1 267 ? 7.437 -6.641 0.040 1.00 97.50 267 PHE A C 1
ATOM 2183 O O . PHE A 1 267 ? 8.028 -7.308 -0.812 1.00 97.50 267 PHE A O 1
ATOM 2190 N N . THR A 1 268 ? 6.494 -7.148 0.828 1.00 94.69 268 THR A N 1
ATOM 2191 C CA . THR A 1 268 ? 5.983 -8.510 0.707 1.00 94.69 268 THR A CA 1
ATOM 2192 C C . THR A 1 268 ? 4.465 -8.484 0.641 1.00 94.69 268 THR A C 1
ATOM 2194 O O . THR A 1 268 ? 3.812 -7.674 1.301 1.00 94.69 268 THR A O 1
ATOM 2197 N N . ARG A 1 269 ? 3.904 -9.362 -0.191 1.00 92.94 269 ARG A N 1
ATOM 21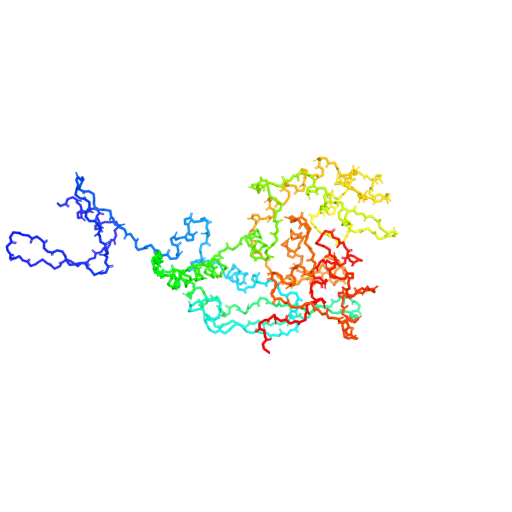98 C CA . ARG A 1 269 ? 2.461 -9.515 -0.351 1.00 92.94 269 ARG A CA 1
ATOM 2199 C C . ARG A 1 269 ? 2.079 -10.984 -0.335 1.00 92.94 269 ARG A C 1
ATOM 2201 O O . ARG A 1 269 ? 2.635 -11.783 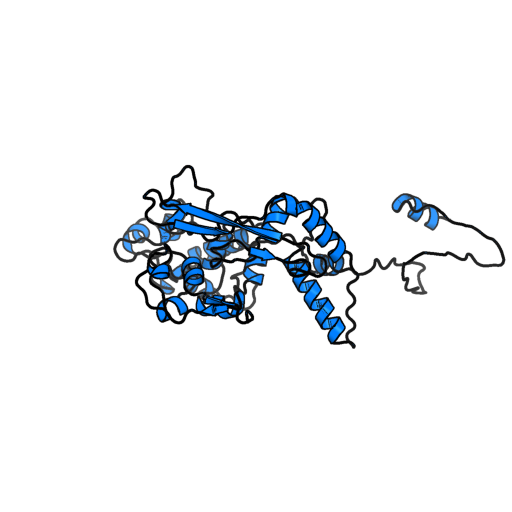-1.086 1.00 92.94 269 ARG A O 1
ATOM 2208 N N . LYS A 1 270 ? 1.101 -11.336 0.484 1.00 89.56 270 LYS A N 1
ATOM 2209 C CA . LYS A 1 270 ? 0.542 -12.685 0.575 1.00 89.56 270 LYS A CA 1
ATOM 2210 C C . LYS A 1 270 ? -0.974 -12.640 0.586 1.00 89.56 270 LYS A C 1
ATOM 2212 O O . LYS A 1 270 ? -1.612 -13.416 -0.115 1.00 89.56 270 LYS A O 1
ATOM 2217 N N . THR A 1 271 ? -1.534 -11.714 1.355 1.00 87.31 271 THR A N 1
ATOM 2218 C CA . THR A 1 271 ? -2.930 -11.771 1.791 1.00 87.31 271 THR A CA 1
ATOM 2219 C C . THR A 1 271 ? -3.741 -10.530 1.453 1.00 87.31 271 THR A C 1
ATOM 2221 O O . THR A 1 271 ? -4.916 -10.441 1.814 1.00 87.31 271 THR A O 1
ATOM 2224 N N . PHE A 1 272 ? -3.145 -9.565 0.752 1.00 91.94 272 PHE A N 1
ATOM 2225 C CA . PHE A 1 272 ? -3.825 -8.330 0.395 1.00 91.94 272 PHE A CA 1
ATOM 2226 C C . PHE A 1 272 ? -5.174 -8.566 -0.304 1.00 91.94 272 PHE A C 1
ATOM 2228 O O . PHE A 1 272 ? -5.221 -9.189 -1.366 1.00 91.94 272 PHE A O 1
ATOM 2235 N N . TYR A 1 273 ? -6.285 -8.039 0.213 1.00 90.19 273 TYR A N 1
ATOM 2236 C CA . TYR A 1 273 ? -6.411 -6.949 1.201 1.00 90.19 273 TYR A CA 1
ATOM 2237 C C . TYR A 1 273 ? -7.081 -7.372 2.531 1.00 90.19 273 TYR A C 1
ATOM 2239 O O . TYR A 1 273 ? -7.757 -6.571 3.177 1.00 90.19 273 TYR A O 1
ATOM 2247 N N . ALA A 1 274 ? -6.941 -8.640 2.933 1.00 89.38 274 ALA A N 1
ATOM 2248 C CA . ALA A 1 274 ? -7.621 -9.191 4.107 1.00 89.38 274 ALA A CA 1
ATOM 2249 C C . ALA A 1 274 ? -7.264 -8.429 5.410 1.00 89.38 274 ALA A C 1
ATOM 2251 O O . ALA A 1 274 ? -6.100 -8.459 5.825 1.00 89.38 274 ALA A O 1
ATOM 2252 N N . PRO A 1 275 ? -8.239 -7.766 6.074 1.00 88.06 275 PRO A N 1
ATOM 2253 C CA . PRO A 1 275 ? -7.984 -6.966 7.270 1.00 88.06 275 PRO A CA 1
ATOM 2254 C C . PRO A 1 275 ? -7.738 -7.835 8.509 1.00 88.06 275 PRO A C 1
ATOM 2256 O O . PRO A 1 275 ? -8.173 -8.984 8.581 1.00 88.06 275 PRO A O 1
ATOM 2259 N N . THR A 1 276 ? -7.120 -7.258 9.540 1.00 89.00 276 THR A N 1
ATOM 2260 C CA . THR A 1 276 ? -6.811 -7.939 10.810 1.00 89.00 276 THR A CA 1
ATOM 2261 C C . THR A 1 276 ? -8.043 -8.573 11.464 1.00 89.00 276 THR A C 1
ATOM 2263 O O . THR A 1 276 ? -7.970 -9.702 11.947 1.00 89.00 276 THR A O 1
ATOM 2266 N N . MET A 1 277 ? -9.199 -7.902 11.425 1.00 88.12 277 MET A N 1
ATOM 2267 C CA . MET A 1 277 ? -10.461 -8.454 11.936 1.00 88.12 277 MET A CA 1
ATOM 2268 C C . MET A 1 277 ? -10.862 -9.758 11.226 1.00 88.12 277 MET A C 1
ATOM 2270 O O . MET A 1 277 ? -11.192 -10.735 11.893 1.00 88.12 277 MET A O 1
ATOM 2274 N N . PHE A 1 278 ? -10.724 -9.817 9.899 1.00 89.12 278 PHE A N 1
ATOM 2275 C CA . PHE A 1 278 ? -11.015 -11.023 9.122 1.00 89.12 278 PHE A CA 1
ATOM 2276 C C . PHE A 1 278 ? -10.092 -12.178 9.535 1.00 89.12 278 PHE A C 1
ATOM 2278 O O . PHE A 1 278 ? -10.552 -13.286 9.800 1.00 89.12 278 PHE A O 1
ATOM 2285 N N . TRP A 1 279 ? -8.795 -11.908 9.723 1.00 87.25 279 TRP A N 1
ATOM 2286 C CA . TRP A 1 279 ? -7.841 -12.907 10.223 1.00 87.25 279 TRP A CA 1
ATOM 2287 C C . TRP A 1 279 ? -8.172 -13.428 11.619 1.00 87.25 279 TRP A C 1
ATOM 2289 O O . TRP A 1 279 ? -7.877 -14.582 11.936 1.00 87.25 279 TRP A O 1
ATOM 2299 N N . LYS A 1 280 ? -8.763 -12.605 12.488 1.00 86.12 280 LYS A N 1
ATOM 2300 C CA . LYS A 1 280 ? -9.206 -13.049 13.818 1.00 86.12 280 LYS A CA 1
ATOM 2301 C C . LYS A 1 280 ? -10.405 -14.006 13.726 1.00 86.12 280 LYS A C 1
ATOM 2303 O O . LYS A 1 280 ? -10.487 -14.932 14.535 1.00 86.12 280 LYS A O 1
ATOM 2308 N N . GLU A 1 281 ? -11.239 -13.852 12.701 1.00 87.31 281 GLU A N 1
ATOM 2309 C CA . GLU A 1 281 ? -12.439 -14.656 12.428 1.00 87.31 281 GLU A CA 1
ATOM 2310 C C . GLU A 1 281 ? -12.164 -15.946 11.624 1.00 87.31 281 GLU A C 1
ATOM 2312 O O . GLU A 1 281 ? -12.990 -16.859 11.640 1.00 87.31 281 GLU A O 1
ATOM 2317 N N . MET A 1 282 ? -11.003 -16.063 10.968 1.00 85.06 282 MET A N 1
ATOM 2318 C CA . MET A 1 282 ? -10.555 -17.274 10.255 1.00 85.06 282 MET A CA 1
ATOM 2319 C C . MET A 1 282 ? -10.044 -18.392 11.182 1.00 85.06 282 MET A C 1
ATOM 2321 O O . MET A 1 282 ? -9.605 -18.143 12.315 1.00 85.06 282 MET A O 1
ATOM 2325 N N . ASP A 1 283 ? -10.054 -19.637 10.687 1.00 78.50 283 ASP A N 1
ATOM 2326 C CA . ASP A 1 283 ? -9.431 -20.785 11.363 1.00 78.50 283 ASP A CA 1
ATOM 2327 C C . ASP A 1 283 ? -7.926 -20.514 11.603 1.00 78.50 283 ASP A C 1
ATOM 2329 O O . ASP A 1 283 ? -7.219 -20.136 10.667 1.00 78.50 283 ASP A O 1
ATOM 2333 N N . PRO A 1 284 ? -7.405 -20.690 12.838 1.00 72.50 284 PRO A N 1
ATOM 2334 C CA . PRO A 1 284 ? -5.979 -20.569 13.152 1.00 72.50 284 PRO A CA 1
ATOM 2335 C C . PRO A 1 284 ? -5.021 -21.285 12.197 1.00 72.50 284 PRO A C 1
ATOM 2337 O O . PRO A 1 284 ? -3.917 -20.787 11.991 1.00 72.50 284 PRO A O 1
ATOM 2340 N N . LYS A 1 285 ? -5.420 -22.420 11.612 1.00 69.25 285 LYS A N 1
ATOM 2341 C CA . LYS A 1 285 ? -4.573 -23.193 10.690 1.00 69.25 285 LYS A CA 1
ATOM 2342 C C . LYS A 1 285 ? -4.374 -22.522 9.332 1.00 69.25 285 LYS A C 1
ATOM 2344 O O . LYS A 1 285 ? -3.438 -22.874 8.624 1.00 69.25 285 LYS A O 1
ATOM 2349 N N . GLU A 1 286 ? -5.234 -21.573 8.978 1.00 66.31 286 GLU A N 1
ATOM 2350 C CA . GLU A 1 286 ? -5.243 -20.908 7.673 1.00 66.31 286 GLU A CA 1
ATOM 2351 C C . GLU A 1 286 ? -4.647 -19.492 7.726 1.00 66.31 286 GLU A C 1
ATOM 2353 O O . GLU A 1 286 ? -4.726 -18.752 6.747 1.00 66.31 286 GLU A O 1
ATOM 2358 N N . LYS A 1 287 ? -4.060 -19.088 8.864 1.00 69.50 287 LYS A N 1
ATOM 2359 C CA . LYS A 1 287 ? -3.568 -17.721 9.083 1.00 69.50 287 LYS A CA 1
ATOM 2360 C C . LYS A 1 287 ? -2.191 -17.491 8.462 1.00 69.50 287 LYS A C 1
ATOM 2362 O O . LYS A 1 287 ? -1.177 -17.857 9.045 1.00 69.50 287 LYS A O 1
ATOM 2367 N N . ASP A 1 288 ? -2.165 -16.767 7.347 1.00 70.56 288 ASP A N 1
ATOM 2368 C CA . ASP A 1 288 ? -0.928 -16.319 6.685 1.00 70.56 288 ASP A CA 1
ATOM 2369 C C . ASP A 1 288 ? -0.406 -14.959 7.205 1.00 70.56 288 ASP A C 1
ATOM 2371 O O . ASP A 1 288 ? 0.652 -14.486 6.778 1.00 70.56 288 ASP A O 1
ATOM 2375 N N . GLY A 1 289 ? -1.121 -14.346 8.158 1.00 77.75 289 GLY A N 1
ATOM 2376 C CA . GLY A 1 289 ? -0.812 -13.029 8.721 1.00 77.75 289 GLY A CA 1
ATOM 2377 C C . GLY A 1 289 ? -1.245 -11.866 7.820 1.00 77.75 289 GLY A C 1
ATOM 2378 O O . GLY A 1 289 ? -1.643 -12.051 6.667 1.00 77.75 289 GLY A O 1
ATOM 2379 N N . ILE A 1 290 ? -1.193 -10.645 8.358 1.00 88.06 290 ILE A N 1
ATOM 2380 C CA . ILE A 1 290 ? -1.440 -9.433 7.572 1.00 88.06 290 ILE A CA 1
ATOM 2381 C C . ILE A 1 290 ? -0.155 -8.991 6.868 1.00 88.06 290 ILE A C 1
ATOM 2383 O O . ILE A 1 290 ? 0.933 -9.033 7.444 1.00 88.06 290 ILE A O 1
ATOM 2387 N N . ASP A 1 291 ? -0.280 -8.539 5.622 1.00 93.00 291 ASP A N 1
ATOM 2388 C CA . ASP A 1 291 ? 0.840 -7.889 4.947 1.00 93.00 291 ASP A CA 1
ATOM 2389 C C . ASP A 1 291 ? 1.100 -6.517 5.595 1.00 93.00 291 ASP A C 1
ATOM 2391 O O . ASP A 1 291 ? 0.225 -5.651 5.576 1.00 93.00 291 ASP A O 1
ATOM 2395 N N . GLU A 1 292 ? 2.303 -6.287 6.132 1.00 94.25 292 GLU A N 1
ATOM 2396 C CA . GLU A 1 292 ? 2.626 -5.090 6.935 1.00 94.25 292 GLU A CA 1
ATOM 2397 C C . GLU A 1 292 ? 2.331 -3.763 6.214 1.00 94.25 292 GLU A C 1
ATOM 2399 O O . GLU A 1 292 ? 1.939 -2.777 6.841 1.00 94.25 292 GLU A O 1
ATOM 2404 N N . PHE A 1 293 ? 2.462 -3.729 4.882 1.00 96.00 293 PHE A N 1
ATOM 2405 C CA . PHE A 1 293 ? 2.181 -2.526 4.098 1.00 96.00 293 PHE A CA 1
ATOM 2406 C C . PHE A 1 293 ? 0.713 -2.082 4.195 1.00 96.00 293 PHE A C 1
ATOM 2408 O O . PHE A 1 293 ? 0.424 -0.900 4.009 1.00 96.00 293 PHE A O 1
ATOM 2415 N N . GLN A 1 294 ? -0.213 -3.013 4.462 1.00 94.94 294 GLN A N 1
ATOM 2416 C CA . GLN A 1 294 ? -1.639 -2.715 4.566 1.00 94.94 294 GLN A CA 1
ATOM 2417 C C . GLN A 1 294 ? -1.910 -1.756 5.704 1.00 94.94 294 GLN A C 1
ATOM 2419 O O . GLN A 1 294 ? -2.654 -0.800 5.516 1.00 94.94 294 GLN A O 1
ATOM 2424 N N . GLU A 1 295 ? -1.298 -2.011 6.857 1.00 94.62 295 GLU A N 1
ATOM 2425 C CA . GLU A 1 295 ? -1.440 -1.178 8.043 1.00 94.62 295 GLU A CA 1
ATOM 2426 C C . GLU A 1 295 ? -0.477 0.006 8.007 1.00 94.62 295 GLU A C 1
ATOM 2428 O O . GLU A 1 295 ? -0.853 1.098 8.419 1.00 94.62 295 GLU A O 1
ATOM 2433 N N . ALA A 1 296 ? 0.707 -0.136 7.402 1.00 96.69 296 ALA A N 1
ATOM 2434 C CA . ALA A 1 296 ? 1.576 1.012 7.145 1.00 96.69 296 ALA A CA 1
ATOM 2435 C C . ALA A 1 296 ? 0.869 2.093 6.305 1.00 96.69 296 ALA A C 1
ATOM 2437 O O . ALA A 1 296 ? 1.056 3.281 6.552 1.00 96.69 296 ALA A O 1
ATOM 2438 N N . ALA A 1 297 ? 0.001 1.716 5.360 1.00 96.44 297 ALA A N 1
ATOM 2439 C CA . ALA A 1 297 ? -0.830 2.687 4.650 1.00 96.44 297 ALA A CA 1
ATOM 2440 C C . ALA A 1 297 ? -1.806 3.426 5.582 1.00 96.44 297 ALA A C 1
ATOM 2442 O O . ALA A 1 297 ? -2.038 4.618 5.389 1.00 96.44 297 ALA A O 1
ATOM 2443 N N . LEU A 1 298 ? -2.352 2.744 6.596 1.00 95.75 298 LEU A N 1
ATOM 2444 C CA . LEU A 1 298 ? -3.291 3.330 7.559 1.00 95.75 298 LEU A CA 1
ATOM 2445 C C . LEU A 1 298 ? -2.597 4.279 8.540 1.00 95.75 298 LEU A C 1
ATOM 2447 O O . LEU A 1 298 ? -3.127 5.345 8.841 1.00 95.75 298 LEU A O 1
ATOM 2451 N N . PHE A 1 299 ? -1.415 3.883 9.022 1.00 96.50 299 PHE A N 1
ATOM 2452 C CA . PHE A 1 299 ? -0.762 4.499 10.179 1.00 96.50 299 PHE A CA 1
ATOM 2453 C C . PHE A 1 299 ? 0.473 5.345 9.850 1.00 96.50 299 PHE A C 1
ATOM 2455 O O . PHE A 1 299 ? 0.870 6.185 10.652 1.00 96.50 299 PHE A O 1
ATOM 2462 N N . CYS A 1 300 ? 1.082 5.152 8.681 1.00 97.06 300 CYS A N 1
ATOM 2463 C CA . CYS A 1 300 ? 2.315 5.836 8.278 1.00 97.06 300 CYS A CA 1
ATOM 2464 C C . CYS A 1 300 ? 2.111 6.779 7.093 1.00 97.06 300 CYS A C 1
ATOM 2466 O O . CYS A 1 300 ? 3.066 7.112 6.388 1.00 97.06 300 CYS A O 1
ATOM 2468 N N . SER A 1 301 ? 0.876 7.217 6.849 1.00 95.88 301 SER A N 1
ATOM 2469 C CA . SER A 1 301 ? 0.550 8.197 5.818 1.00 95.88 301 SER A CA 1
ATOM 2470 C C . SER A 1 301 ? -0.419 9.252 6.339 1.00 95.88 301 SER A C 1
ATOM 2472 O O . SER A 1 301 ? -1.182 8.992 7.270 1.00 95.88 301 SER A O 1
ATOM 2474 N N . LYS A 1 302 ? -0.393 10.451 5.743 1.00 95.25 302 LYS A N 1
ATOM 2475 C CA . LYS A 1 302 ? -1.443 11.441 5.988 1.00 95.25 302 LYS A CA 1
ATOM 2476 C C . LYS A 1 302 ? -2.801 10.828 5.633 1.00 95.25 302 LYS A C 1
ATOM 2478 O O . LYS A 1 302 ? -2.885 10.125 4.620 1.00 95.25 302 LYS A O 1
ATOM 2483 N N . PRO A 1 303 ? -3.862 11.129 6.403 1.00 95.75 303 PRO A N 1
ATOM 2484 C CA . PRO A 1 303 ? -5.194 10.613 6.137 1.00 95.75 303 PRO A CA 1
ATOM 2485 C C . PRO A 1 303 ? -5.629 10.829 4.685 1.00 95.75 303 PRO A C 1
ATOM 2487 O O . PRO A 1 303 ? -5.760 11.964 4.224 1.00 95.75 303 PRO A O 1
ATOM 2490 N N . MET A 1 304 ? -5.869 9.734 3.969 1.00 96.25 304 MET A N 1
ATOM 2491 C CA . MET A 1 304 ? -6.299 9.750 2.573 1.00 96.25 304 MET A CA 1
ATOM 2492 C C . MET A 1 304 ? -7.744 9.279 2.478 1.00 96.25 304 MET A C 1
ATOM 2494 O O . MET A 1 304 ? -8.079 8.245 3.052 1.00 96.25 304 MET A O 1
ATOM 2498 N N . LYS A 1 305 ? -8.595 10.018 1.755 1.00 97.31 305 LYS A N 1
ATOM 2499 C CA . LYS A 1 305 ? -9.980 9.599 1.516 1.00 97.31 305 LYS A CA 1
ATOM 2500 C C . LYS A 1 305 ? -10.046 8.417 0.552 1.00 97.31 305 LYS A C 1
ATOM 2502 O O . LYS A 1 305 ? -9.231 8.307 -0.365 1.00 97.31 305 LYS A O 1
ATOM 2507 N N . VAL A 1 306 ? -11.056 7.569 0.720 1.00 96.88 306 VAL A N 1
ATOM 2508 C CA . VAL A 1 306 ? -11.304 6.429 -0.178 1.00 96.88 306 VAL A CA 1
ATOM 2509 C C . VAL A 1 306 ? -11.560 6.918 -1.603 1.00 96.88 306 VAL A C 1
ATOM 2511 O O . VAL A 1 306 ? -10.976 6.377 -2.541 1.00 96.88 306 VAL A O 1
ATOM 2514 N N . ASP A 1 307 ? -12.371 7.967 -1.763 1.00 96.56 307 ASP A N 1
ATOM 2515 C CA . ASP A 1 307 ? -12.660 8.565 -3.072 1.00 96.56 307 ASP A CA 1
ATOM 2516 C C . ASP A 1 307 ? -11.389 9.085 -3.757 1.00 96.56 307 ASP A C 1
ATOM 2518 O O . ASP A 1 307 ? -11.110 8.743 -4.904 1.00 96.56 307 ASP A O 1
ATOM 2522 N N . ASP A 1 308 ? -10.541 9.803 -3.010 1.00 96.69 308 ASP A N 1
ATOM 2523 C CA . ASP A 1 308 ? -9.249 10.284 -3.507 1.00 96.69 308 ASP A CA 1
ATOM 2524 C C . ASP A 1 308 ? -8.351 9.131 -3.976 1.00 96.69 308 ASP A C 1
ATOM 2526 O O . ASP A 1 308 ? -7.649 9.263 -4.978 1.00 96.69 308 ASP A O 1
ATOM 2530 N N . TYR A 1 309 ? -8.352 7.999 -3.268 1.00 96.94 309 TYR A N 1
ATOM 2531 C CA . TYR A 1 309 ? -7.530 6.847 -3.635 1.00 96.94 309 TYR A CA 1
ATOM 2532 C C . TYR A 1 309 ? -8.048 6.143 -4.886 1.00 96.94 309 TYR A C 1
ATOM 2534 O O . TYR A 1 309 ? -7.266 5.844 -5.795 1.00 96.94 309 TYR A O 1
ATOM 2542 N N . VAL A 1 310 ? -9.362 5.926 -4.972 1.00 96.56 310 VAL A N 1
ATOM 2543 C CA . VAL A 1 310 ? -9.998 5.375 -6.175 1.00 96.56 310 VAL A CA 1
ATOM 2544 C C . VAL A 1 310 ? -9.701 6.277 -7.376 1.00 96.56 310 VAL A C 1
ATOM 2546 O O . VAL A 1 310 ? -9.232 5.790 -8.406 1.00 96.56 310 VAL A O 1
ATOM 2549 N N . ASP A 1 311 ? -9.886 7.587 -7.228 1.00 95.06 311 ASP A N 1
ATOM 2550 C CA . ASP A 1 311 ? -9.759 8.564 -8.306 1.00 95.06 311 ASP A CA 1
ATOM 2551 C C . ASP A 1 311 ? -8.309 8.783 -8.773 1.00 95.06 311 ASP A C 1
ATOM 2553 O O . ASP A 1 311 ? -8.026 8.736 -9.979 1.00 95.06 311 ASP A O 1
ATOM 2557 N N . LYS A 1 312 ? -7.387 9.019 -7.828 1.00 93.62 312 LYS A N 1
ATOM 2558 C CA . LYS A 1 312 ? -6.011 9.474 -8.103 1.00 93.62 312 LYS A CA 1
ATOM 2559 C C . LYS A 1 312 ? -5.005 8.332 -8.176 1.00 93.62 312 LYS A C 1
ATOM 2561 O O . LYS A 1 312 ? -4.093 8.386 -9.003 1.00 93.62 312 LYS A O 1
ATOM 2566 N N . SER A 1 313 ? -5.146 7.312 -7.328 1.00 93.44 313 SER A N 1
ATOM 2567 C CA . SER A 1 313 ? -4.183 6.204 -7.242 1.00 93.44 313 SER A CA 1
ATOM 2568 C C . SER A 1 313 ? -4.570 5.044 -8.146 1.00 93.44 313 SER A C 1
ATOM 2570 O O . SER A 1 313 ? -3.734 4.549 -8.900 1.00 93.44 313 SER A O 1
ATOM 2572 N N . MET A 1 314 ? -5.840 4.633 -8.119 1.00 92.94 314 MET A N 1
ATOM 2573 C CA . MET A 1 314 ? -6.331 3.537 -8.962 1.00 92.94 314 MET A CA 1
ATOM 2574 C C . MET A 1 314 ? -6.784 3.993 -10.353 1.00 92.94 314 MET A C 1
ATOM 2576 O O . MET A 1 314 ? -7.056 3.140 -11.202 1.00 92.94 314 MET A O 1
ATOM 2580 N N . GLN A 1 315 ? -6.881 5.310 -10.586 1.00 92.69 315 GLN A N 1
ATOM 2581 C CA . GLN A 1 315 ? -7.432 5.896 -11.816 1.00 92.69 315 GLN A CA 1
ATOM 2582 C C . GLN A 1 315 ? -8.826 5.331 -12.142 1.00 92.69 315 GLN A C 1
ATOM 2584 O O . GLN A 1 315 ? -9.165 5.060 -13.295 1.00 92.69 315 GLN A O 1
ATOM 2589 N N . GLY A 1 316 ? -9.613 5.078 -11.098 1.00 93.50 316 GLY A N 1
ATOM 2590 C CA . GLY A 1 316 ? -10.952 4.520 -11.168 1.00 93.50 316 GLY A CA 1
ATOM 2591 C C . GLY A 1 316 ? -12.037 5.576 -11.030 1.00 93.50 316 GLY A C 1
ATOM 2592 O O . GLY A 1 316 ? -11.768 6.741 -10.749 1.00 93.50 316 GLY A O 1
ATOM 2593 N N . LEU A 1 317 ? -13.274 5.139 -11.229 1.00 94.12 317 LEU A N 1
ATOM 2594 C CA . LEU A 1 317 ? -14.476 5.883 -10.885 1.00 94.12 317 LEU A CA 1
ATOM 2595 C C . LEU A 1 317 ? -15.131 5.232 -9.659 1.00 94.12 317 LEU A C 1
ATOM 2597 O O . LEU A 1 317 ? -15.210 3.999 -9.607 1.00 94.12 317 LEU A O 1
ATOM 2601 N N . PRO A 1 318 ? -15.591 6.026 -8.679 1.00 93.75 318 PRO A N 1
ATOM 2602 C CA . PRO A 1 318 ? -16.378 5.511 -7.572 1.00 93.75 318 PRO A CA 1
ATOM 2603 C C . PRO A 1 318 ? -17.780 5.107 -8.052 1.00 93.75 318 PRO A C 1
ATOM 2605 O O . PRO A 1 318 ? -18.351 5.728 -8.952 1.00 93.75 318 PRO A O 1
ATOM 2608 N N . LYS A 1 319 ? -18.371 4.099 -7.411 1.00 93.38 319 LYS A N 1
ATOM 2609 C CA . LYS A 1 319 ? -19.769 3.712 -7.611 1.00 93.38 319 LYS A CA 1
ATOM 2610 C C . LYS A 1 319 ? -20.714 4.853 -7.236 1.00 93.38 319 LYS A C 1
ATOM 2612 O O . LYS A 1 319 ? -20.450 5.645 -6.329 1.00 93.38 319 LYS A O 1
ATOM 2617 N N . SER A 1 320 ? -21.861 4.883 -7.909 1.00 92.81 320 SER A N 1
ATOM 2618 C CA . SER A 1 320 ? -22.980 5.785 -7.608 1.00 92.81 320 SER A CA 1
ATOM 2619 C C . SER A 1 320 ? -24.056 5.152 -6.719 1.00 92.81 320 SER A C 1
ATOM 2621 O O . SER A 1 320 ? -24.801 5.878 -6.067 1.00 92.81 320 SER A O 1
ATOM 2623 N N . SER A 1 321 ? -24.140 3.815 -6.665 1.00 93.62 321 SER A N 1
ATOM 2624 C CA . SER A 1 321 ? -25.041 3.046 -5.783 1.00 93.62 321 SER A CA 1
ATOM 2625 C C . SER A 1 321 ? -24.426 1.690 -5.397 1.00 93.62 321 SER A C 1
ATOM 2627 O O . SER A 1 321 ? -23.579 1.167 -6.122 1.00 93.62 321 SER A O 1
ATOM 2629 N N . PHE A 1 322 ? -24.808 1.146 -4.233 1.00 94.00 322 PHE A N 1
ATOM 2630 C CA . PHE A 1 322 ? -24.439 -0.213 -3.820 1.00 94.00 322 PHE A CA 1
ATOM 2631 C C . PHE A 1 322 ? -25.508 -1.201 -4.278 1.00 94.00 322 PHE A C 1
ATOM 2633 O O . PHE A 1 322 ? -26.695 -1.016 -4.001 1.00 94.00 322 PHE A O 1
ATOM 2640 N N . SER A 1 323 ? -25.077 -2.263 -4.951 1.00 91.88 323 SER A N 1
ATOM 2641 C CA . SER A 1 323 ? -25.944 -3.363 -5.371 1.00 91.88 323 SER A CA 1
ATOM 2642 C C . SER A 1 323 ? -26.284 -4.303 -4.208 1.00 91.88 323 SER A C 1
ATOM 2644 O O . SER A 1 323 ? -25.609 -4.323 -3.180 1.00 91.88 323 SER A O 1
ATOM 2646 N N . GLU A 1 324 ? -27.292 -5.161 -4.381 1.00 90.00 324 GLU A N 1
ATOM 2647 C CA . GLU A 1 324 ? -27.593 -6.229 -3.410 1.00 90.00 324 GLU A CA 1
ATOM 2648 C C . GLU A 1 324 ? -26.449 -7.242 -3.255 1.00 90.00 324 GLU A C 1
ATOM 2650 O O . GLU A 1 324 ? -26.340 -7.899 -2.223 1.00 90.00 324 GLU A O 1
ATOM 2655 N N . ALA A 1 325 ? -25.585 -7.376 -4.267 1.00 87.38 325 ALA A N 1
ATOM 2656 C CA . ALA A 1 325 ? -24.376 -8.185 -4.160 1.00 87.38 325 ALA A CA 1
ATOM 2657 C C . ALA A 1 325 ? -23.338 -7.510 -3.251 1.00 87.38 325 ALA A C 1
ATOM 2659 O O . ALA A 1 325 ? -22.772 -8.174 -2.387 1.00 87.38 325 ALA A O 1
ATOM 2660 N N . ASP A 1 326 ? -23.155 -6.191 -3.382 1.00 88.94 326 ASP A N 1
ATOM 2661 C CA . ASP A 1 326 ? -22.253 -5.423 -2.515 1.00 88.94 326 ASP A CA 1
ATOM 2662 C C . ASP A 1 326 ? -22.675 -5.528 -1.049 1.00 88.94 326 ASP A C 1
ATOM 2664 O O . ASP A 1 326 ? -21.834 -5.749 -0.185 1.00 88.94 326 ASP A O 1
ATOM 2668 N N . LYS A 1 327 ? -23.984 -5.464 -0.770 1.00 89.56 327 LYS A N 1
ATOM 2669 C CA . LYS A 1 327 ? -24.534 -5.563 0.593 1.00 89.56 327 LYS A CA 1
ATOM 2670 C C . LYS A 1 327 ? -24.286 -6.909 1.281 1.00 89.56 327 LYS A C 1
ATOM 2672 O O . LYS A 1 327 ? -24.433 -7.009 2.496 1.00 89.56 327 LYS A O 1
ATOM 2677 N N . LYS A 1 328 ? -23.941 -7.947 0.515 1.00 87.25 328 LYS A N 1
ATOM 2678 C CA . LYS A 1 328 ? -23.598 -9.284 1.024 1.00 87.25 328 LYS A CA 1
ATOM 2679 C C . LYS A 1 328 ? -22.092 -9.478 1.208 1.00 87.25 328 LYS A C 1
ATOM 2681 O O . LYS A 1 328 ? -21.691 -10.465 1.821 1.00 87.25 328 LYS A O 1
ATOM 2686 N N . ASP A 1 329 ? -21.267 -8.579 0.670 1.00 87.50 329 ASP A N 1
ATOM 2687 C CA . ASP A 1 329 ? -19.813 -8.664 0.785 1.00 87.50 329 ASP A CA 1
ATOM 2688 C C . ASP A 1 329 ? -19.375 -8.450 2.237 1.00 87.50 329 ASP A C 1
ATOM 2690 O O . ASP A 1 329 ? -19.937 -7.617 2.952 1.00 87.50 329 ASP A O 1
ATOM 2694 N N . TYR A 1 330 ? -18.321 -9.153 2.665 1.00 88.38 330 TYR A N 1
ATOM 2695 C CA . TYR A 1 330 ? -17.737 -8.956 3.992 1.00 88.38 330 TYR A CA 1
ATOM 2696 C C . TYR A 1 330 ? -17.409 -7.488 4.259 1.00 88.38 330 TYR A C 1
ATOM 2698 O O . TYR A 1 330 ? -17.531 -7.034 5.386 1.00 88.38 330 TYR A O 1
ATOM 2706 N N . CYS A 1 331 ? -16.980 -6.725 3.257 1.00 90.25 331 CYS A N 1
ATOM 2707 C CA . CYS A 1 331 ? -16.582 -5.337 3.443 1.00 90.25 331 CYS A CA 1
ATOM 2708 C C . CYS A 1 331 ? -17.744 -4.367 3.682 1.00 90.25 331 CYS A C 1
ATOM 2710 O O . CYS A 1 331 ? -17.492 -3.203 4.017 1.00 90.25 331 CYS A O 1
ATOM 2712 N N . TYR A 1 332 ? -18.991 -4.808 3.495 1.00 90.88 332 TYR A N 1
ATOM 2713 C CA . TYR A 1 332 ? -20.148 -3.937 3.623 1.00 90.88 332 TYR A CA 1
ATOM 2714 C C . TYR A 1 332 ? -20.507 -3.717 5.088 1.00 90.88 332 TYR A C 1
ATOM 2716 O O . TYR A 1 332 ? -20.602 -4.654 5.879 1.00 90.88 332 TYR A O 1
ATOM 2724 N N . VAL A 1 333 ? -20.702 -2.450 5.429 1.00 89.56 333 VAL A N 1
ATOM 2725 C CA . VAL A 1 333 ? -21.353 -1.992 6.653 1.00 89.56 333 VAL A CA 1
ATOM 2726 C C . VAL A 1 333 ? -22.547 -1.139 6.248 1.00 89.56 333 VAL A C 1
ATOM 2728 O O . VAL A 1 333 ? -22.584 -0.615 5.132 1.00 89.56 333 VAL A O 1
ATOM 2731 N N . ASN A 1 334 ? -23.527 -0.992 7.137 1.00 90.44 334 ASN A N 1
ATOM 2732 C CA . ASN A 1 334 ? -24.778 -0.292 6.840 1.00 90.44 334 ASN A CA 1
ATOM 2733 C C . ASN A 1 334 ? -24.584 1.239 6.769 1.00 90.44 334 ASN A C 1
ATOM 2735 O O . ASN A 1 334 ? -25.040 1.978 7.639 1.00 90.44 334 ASN A O 1
ATOM 2739 N N . LYS A 1 335 ? -23.868 1.701 5.739 1.00 91.19 335 LYS A N 1
ATOM 2740 C CA . LYS A 1 335 ? -23.524 3.099 5.452 1.00 91.19 335 LYS A CA 1
ATOM 2741 C C . LYS A 1 335 ? -23.842 3.456 4.003 1.00 91.19 335 LYS A C 1
ATOM 2743 O O . LYS A 1 335 ? -23.796 2.607 3.107 1.00 91.19 335 LYS A O 1
ATOM 2748 N N . GLY A 1 336 ? -24.142 4.731 3.769 1.00 91.12 336 GLY A N 1
ATOM 2749 C CA . GLY A 1 336 ? -24.361 5.271 2.427 1.00 91.12 336 GLY A CA 1
ATOM 2750 C C . GLY A 1 336 ? -23.062 5.445 1.630 1.00 91.12 336 GLY A C 1
ATOM 2751 O O . GLY A 1 336 ? -21.966 5.483 2.185 1.00 91.12 336 GLY A O 1
ATOM 2752 N N . ILE A 1 337 ? -23.170 5.612 0.308 1.00 93.19 337 ILE A N 1
ATOM 2753 C CA . ILE A 1 337 ? -21.995 5.826 -0.561 1.00 93.19 337 ILE A CA 1
ATOM 2754 C C . ILE A 1 337 ? -21.213 7.086 -0.213 1.00 93.19 337 ILE A C 1
ATOM 2756 O O . ILE A 1 337 ? -19.985 7.061 -0.227 1.00 93.19 337 ILE A O 1
ATOM 2760 N N . GLU A 1 338 ? -21.903 8.177 0.113 1.00 94.75 338 GLU A N 1
ATOM 2761 C CA . GLU A 1 338 ? -21.235 9.433 0.461 1.00 94.75 338 GLU A CA 1
ATOM 2762 C C . GLU A 1 338 ? -20.437 9.314 1.762 1.00 94.75 338 GLU A C 1
ATOM 2764 O O . GLU A 1 338 ? -19.389 9.943 1.903 1.00 94.75 338 GLU A O 1
ATOM 2769 N N . GLU A 1 339 ? -20.860 8.449 2.686 1.00 94.19 339 GLU A N 1
ATOM 2770 C CA . GLU A 1 339 ? -20.035 8.109 3.843 1.00 94.19 339 GLU A CA 1
ATOM 2771 C C . GLU A 1 339 ? -18.793 7.337 3.395 1.00 94.19 339 GLU A C 1
ATOM 2773 O O . GLU A 1 339 ? -17.683 7.743 3.725 1.00 94.19 339 GLU A O 1
ATOM 2778 N N . TYR A 1 340 ? -18.956 6.291 2.574 1.00 94.44 340 TYR A N 1
ATOM 2779 C CA . TYR A 1 340 ? -17.834 5.492 2.070 1.00 94.44 340 TYR A CA 1
ATOM 2780 C C . TYR A 1 340 ? -16.777 6.320 1.330 1.00 94.44 340 TYR A C 1
ATOM 2782 O O . TYR A 1 340 ? -15.587 6.094 1.525 1.00 94.44 340 TYR A O 1
ATOM 2790 N N . LYS A 1 341 ? -17.196 7.298 0.520 1.00 95.75 341 LYS A N 1
ATOM 2791 C CA . LYS A 1 341 ? -16.299 8.233 -0.180 1.00 95.75 341 LYS A CA 1
ATOM 2792 C C . LYS A 1 341 ? -15.447 9.068 0.773 1.00 95.75 341 LYS A C 1
ATOM 2794 O O . LYS A 1 341 ? -14.288 9.356 0.472 1.00 95.75 341 LYS A O 1
ATOM 2799 N N . ASN A 1 342 ? -16.028 9.474 1.901 1.00 95.94 342 ASN A N 1
ATOM 2800 C CA . ASN A 1 342 ? -15.400 10.387 2.851 1.00 95.94 342 ASN A CA 1
ATOM 2801 C C . ASN A 1 342 ? -14.548 9.697 3.917 1.00 95.94 342 ASN A C 1
ATOM 2803 O O . ASN A 1 342 ? -13.746 10.392 4.543 1.00 95.94 342 ASN A O 1
ATOM 2807 N N . LEU A 1 343 ? -14.688 8.378 4.083 1.00 95.75 343 LEU A N 1
ATOM 2808 C CA . LEU A 1 343 ? -13.846 7.587 4.977 1.00 95.75 343 LEU A CA 1
ATOM 2809 C C . LEU A 1 343 ? -12.368 7.775 4.652 1.00 95.75 343 LEU A C 1
ATOM 2811 O O . LEU A 1 343 ? -11.980 7.863 3.481 1.00 95.75 343 LEU A O 1
ATOM 2815 N N . LYS A 1 344 ? -11.545 7.801 5.696 1.00 96.62 344 LYS A N 1
ATOM 2816 C CA . LYS A 1 344 ? -10.095 7.967 5.584 1.00 96.62 344 LYS A CA 1
ATOM 2817 C C . LYS A 1 344 ? -9.321 6.743 6.055 1.00 96.62 344 LYS A C 1
ATOM 2819 O O . LYS A 1 344 ? -9.838 5.878 6.753 1.00 96.62 344 LYS A O 1
ATOM 2824 N N . THR A 1 345 ? -8.043 6.685 5.694 1.00 95.56 345 THR A N 1
ATOM 2825 C CA . THR A 1 345 ? -7.110 5.625 6.109 1.00 95.56 345 THR A CA 1
ATOM 2826 C C . THR A 1 345 ? -7.019 5.422 7.626 1.00 95.56 345 THR A C 1
ATOM 2828 O O . THR A 1 345 ? -6.904 4.288 8.090 1.00 95.56 345 THR A O 1
ATOM 2831 N N . ASN A 1 346 ? -7.112 6.496 8.408 1.00 94.00 346 ASN A N 1
ATOM 2832 C CA . ASN A 1 346 ? -7.012 6.472 9.868 1.00 94.00 346 ASN A CA 1
ATOM 2833 C C . ASN A 1 346 ? -8.350 6.200 10.589 1.00 94.00 346 ASN A C 1
ATOM 2835 O O . ASN A 1 346 ? -8.363 6.179 11.818 1.00 94.00 346 ASN A O 1
ATOM 2839 N N . GLU A 1 347 ? -9.449 5.970 9.864 1.00 94.44 347 GLU A N 1
ATOM 2840 C CA . GLU A 1 347 ? -10.788 5.754 10.428 1.00 94.44 347 GLU A CA 1
ATOM 2841 C C . GLU A 1 347 ? -11.206 4.273 10.302 1.00 94.44 347 GLU A C 1
ATOM 2843 O O . GLU A 1 347 ? -11.260 3.739 9.188 1.00 94.44 347 GLU A O 1
ATOM 2848 N N . PRO A 1 348 ? -11.518 3.572 11.409 1.00 92.88 348 PRO A N 1
ATOM 2849 C CA . PRO A 1 348 ? -12.028 2.207 11.340 1.00 92.88 348 PRO A CA 1
ATOM 2850 C C . PRO A 1 348 ? -13.494 2.169 10.888 1.00 92.88 348 PRO A C 1
ATOM 2852 O O . PRO A 1 348 ? -14.314 2.991 11.294 1.00 92.88 348 PRO A O 1
ATOM 2855 N N . ILE A 1 349 ? -13.852 1.148 10.106 1.00 90.94 349 ILE A N 1
ATOM 2856 C CA . ILE A 1 349 ? -15.205 0.957 9.560 1.00 90.94 349 ILE A CA 1
ATOM 2857 C C . ILE A 1 349 ? -15.843 -0.243 10.257 1.00 90.94 349 ILE A C 1
ATOM 2859 O O . ILE A 1 349 ? -15.769 -1.367 9.763 1.00 90.94 349 ILE A O 1
ATOM 2863 N N . GLU A 1 350 ? -16.344 -0.043 11.478 1.00 88.88 350 GLU A N 1
ATOM 2864 C CA . GLU A 1 350 ? -16.737 -1.141 12.386 1.00 88.88 350 GLU A CA 1
ATOM 2865 C C . GLU A 1 350 ? -15.595 -2.157 12.630 1.00 88.88 350 GLU A C 1
ATOM 2867 O O . GLU A 1 350 ? -15.803 -3.293 13.058 1.00 88.88 350 GLU A O 1
ATOM 2872 N N . GLY A 1 351 ? -14.345 -1.732 12.403 1.00 85.94 351 GLY A N 1
ATOM 2873 C CA . GLY A 1 351 ? -13.146 -2.562 12.506 1.00 85.94 351 GLY A CA 1
ATOM 2874 C C . GLY A 1 351 ? -12.621 -3.110 11.187 1.00 85.94 351 GLY A C 1
ATOM 2875 O O . GLY A 1 351 ? -11.535 -3.685 11.155 1.00 85.94 351 GLY A O 1
ATOM 2876 N N . LYS A 1 352 ? -13.359 -2.912 10.095 1.00 90.44 352 LYS A N 1
ATOM 2877 C CA . LYS A 1 352 ? -12.861 -3.144 8.741 1.00 90.44 352 LYS A CA 1
ATOM 2878 C C . LYS A 1 352 ? -11.933 -1.994 8.351 1.00 90.44 352 LYS A C 1
ATOM 2880 O O . LYS A 1 352 ? -12.086 -0.865 8.819 1.00 90.44 352 LYS A O 1
ATOM 2885 N N . SER A 1 353 ? -10.949 -2.295 7.511 1.00 91.00 353 SER A N 1
ATOM 2886 C CA . SER A 1 353 ? -9.937 -1.324 7.099 1.00 91.00 353 SER A CA 1
ATOM 2887 C C . SER A 1 353 ? -10.394 -0.481 5.908 1.00 91.00 353 SER A C 1
ATOM 2889 O O . SER A 1 353 ? -11.303 -0.853 5.164 1.00 91.00 353 SER A O 1
ATOM 2891 N N . PHE A 1 354 ? -9.682 0.620 5.675 1.00 95.38 354 PHE A N 1
ATOM 2892 C CA . PHE A 1 354 ? -9.760 1.446 4.467 1.00 95.38 354 PHE A CA 1
ATOM 2893 C C . PHE A 1 354 ? -9.845 0.634 3.165 1.00 95.38 354 PHE A C 1
ATOM 2895 O O . PHE A 1 354 ? -10.615 0.959 2.263 1.00 95.38 354 PHE A O 1
ATOM 2902 N N . TRP A 1 355 ? -9.102 -0.470 3.077 1.00 95.19 355 TRP A N 1
ATOM 2903 C CA . TRP A 1 355 ? -9.060 -1.317 1.888 1.00 95.19 355 TRP A CA 1
ATOM 2904 C C . TRP A 1 355 ? -10.407 -1.965 1.554 1.00 95.19 355 TRP A C 1
ATOM 2906 O O . TRP A 1 355 ? -10.733 -2.124 0.377 1.00 95.19 355 TRP A O 1
ATOM 2916 N N . CYS A 1 356 ? -11.221 -2.271 2.570 1.00 93.50 356 CYS A N 1
ATOM 2917 C CA . CYS A 1 356 ? -12.586 -2.747 2.368 1.00 93.50 356 CYS A CA 1
ATOM 2918 C C . CYS A 1 356 ? -13.477 -1.675 1.726 1.00 93.50 356 CYS A C 1
ATOM 2920 O O . CYS A 1 356 ? -14.246 -1.984 0.815 1.00 93.50 356 CYS A O 1
ATOM 2922 N N . ALA A 1 357 ? -13.344 -0.415 2.149 1.00 95.06 357 ALA A N 1
ATOM 2923 C CA . ALA A 1 357 ? -14.063 0.687 1.518 1.00 95.06 357 ALA A CA 1
ATOM 2924 C C . ALA A 1 357 ? -13.607 0.923 0.078 1.00 95.06 357 ALA A C 1
ATOM 2926 O O . ALA A 1 357 ? -14.452 1.084 -0.799 1.00 95.06 357 ALA A O 1
ATOM 2927 N N . VAL A 1 358 ? -12.297 0.866 -0.189 1.00 96.06 358 VAL A N 1
ATOM 2928 C CA . VAL A 1 358 ? -11.762 0.996 -1.554 1.00 96.06 358 VAL A CA 1
ATOM 2929 C C . VAL A 1 358 ? -12.318 -0.088 -2.473 1.00 96.06 358 VAL A C 1
ATOM 2931 O O . VAL A 1 358 ? -12.762 0.232 -3.575 1.00 96.06 358 VAL A O 1
ATOM 2934 N N . LYS A 1 359 ? -12.339 -1.358 -2.036 1.00 93.88 359 LYS A N 1
ATOM 2935 C CA . LYS A 1 359 ? -12.946 -2.440 -2.827 1.00 93.88 359 LYS A CA 1
ATOM 2936 C C . LYS A 1 359 ? -14.390 -2.123 -3.183 1.00 93.88 359 LYS A C 1
ATOM 2938 O O . LYS A 1 359 ? -14.764 -2.247 -4.344 1.00 93.88 359 LYS A O 1
ATOM 2943 N N . LEU A 1 360 ? -15.199 -1.793 -2.177 1.00 93.44 360 LEU A N 1
ATOM 2944 C CA . LEU A 1 360 ? -16.633 -1.621 -2.375 1.00 93.44 360 LEU A CA 1
ATOM 2945 C C . LEU A 1 360 ? -16.951 -0.417 -3.246 1.00 93.44 360 LEU A C 1
ATOM 2947 O O . LEU A 1 360 ? -17.862 -0.504 -4.068 1.00 93.44 360 LEU A O 1
ATOM 2951 N N . LEU A 1 361 ? -16.212 0.678 -3.063 1.00 95.38 361 LEU A N 1
ATOM 2952 C CA . LEU A 1 361 ? -16.454 1.927 -3.766 1.00 95.38 361 LEU A CA 1
ATOM 2953 C C . LEU A 1 361 ? -15.958 1.889 -5.214 1.00 95.38 361 LEU A C 1
ATOM 2955 O O . LEU A 1 361 ? -16.525 2.588 -6.043 1.00 95.38 361 LEU A O 1
ATOM 2959 N N . TYR A 1 362 ? -14.934 1.105 -5.549 1.00 95.06 362 TYR A N 1
ATOM 2960 C CA . TYR A 1 362 ? -14.432 1.044 -6.922 1.00 95.06 362 TYR A CA 1
ATOM 2961 C C . TYR A 1 362 ? -15.477 0.461 -7.890 1.00 95.06 362 TYR A C 1
ATOM 2963 O O . TYR A 1 362 ? -15.967 -0.648 -7.681 1.00 95.06 362 TYR A O 1
ATOM 2971 N N . ASP A 1 363 ? -15.764 1.172 -8.985 1.00 93.06 363 ASP A N 1
ATOM 2972 C CA . ASP A 1 363 ? -16.610 0.692 -10.086 1.00 93.06 363 ASP A CA 1
ATOM 2973 C C . ASP A 1 363 ? -15.756 0.179 -11.256 1.00 93.06 363 ASP A C 1
ATOM 2975 O O . ASP A 1 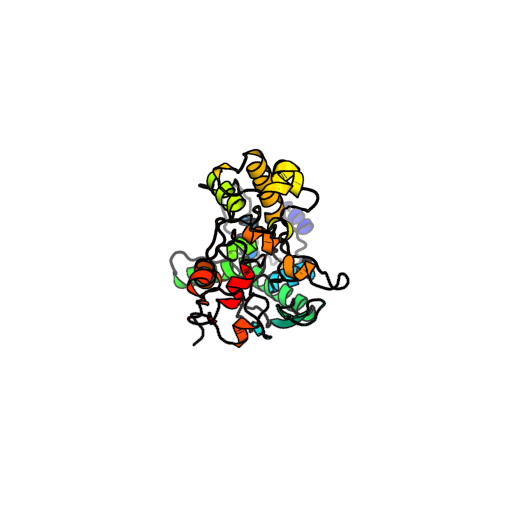363 ? -15.579 -1.025 -11.459 1.00 93.06 363 ASP A O 1
ATOM 2979 N N . LYS A 1 364 ? -15.145 1.108 -11.998 1.00 90.38 364 LYS A N 1
ATOM 2980 C CA . LYS A 1 364 ? -14.394 0.821 -13.226 1.00 90.38 364 LYS A CA 1
ATOM 2981 C C . LYS A 1 364 ? -13.201 1.747 -13.408 1.00 90.38 364 LYS A C 1
ATOM 2983 O O . LYS A 1 364 ? -13.077 2.763 -12.729 1.00 90.38 364 LYS A O 1
ATOM 2988 N N . ASN A 1 365 ? -12.323 1.408 -14.349 1.00 88.12 365 ASN A N 1
ATOM 2989 C CA . ASN A 1 365 ? -11.197 2.263 -14.713 1.00 88.12 365 ASN A CA 1
ATOM 2990 C C . ASN A 1 365 ? -11.695 3.450 -15.558 1.00 88.12 365 ASN A C 1
ATOM 2992 O O . ASN A 1 365 ? -12.499 3.257 -16.467 1.00 88.12 365 ASN A O 1
ATOM 2996 N N . LYS A 1 366 ? -11.189 4.664 -15.311 1.00 86.94 366 LYS A N 1
ATOM 2997 C CA . LYS A 1 366 ? -11.528 5.868 -16.098 1.00 86.94 366 LYS A CA 1
ATOM 2998 C C . LYS A 1 366 ? -11.248 5.712 -17.595 1.00 86.94 366 LYS A C 1
ATOM 3000 O O . LYS A 1 366 ? -11.876 6.376 -18.411 1.00 86.94 366 LYS A O 1
ATOM 3005 N N . HIS A 1 367 ? -10.296 4.854 -17.945 1.00 79.44 367 HIS A N 1
ATOM 3006 C CA . HIS A 1 367 ? -9.832 4.628 -19.307 1.00 79.44 367 HIS A CA 1
ATOM 3007 C C . HIS A 1 367 ? -10.333 3.309 -19.915 1.00 79.44 367 HIS A C 1
ATOM 3009 O O . HIS A 1 367 ? -9.960 2.999 -21.046 1.00 79.44 367 HIS A O 1
ATOM 3015 N N . SER A 1 368 ? -11.169 2.528 -19.212 1.00 65.38 368 SER A N 1
ATOM 3016 C CA . SER A 1 368 ? -11.864 1.406 -19.856 1.00 65.38 368 SER A CA 1
ATOM 3017 C C . SER A 1 368 ? -13.031 1.957 -20.673 1.00 65.38 368 SER A C 1
ATOM 3019 O O . SER A 1 368 ? -13.937 2.559 -20.093 1.00 65.38 368 SER A O 1
ATOM 3021 N N . LYS A 1 369 ? -12.969 1.783 -21.997 1.00 39.88 369 LYS A N 1
ATOM 3022 C CA . LYS A 1 369 ? -14.079 2.091 -22.907 1.00 39.88 369 LYS A CA 1
ATOM 3023 C C . LYS A 1 369 ? -15.297 1.232 -22.608 1.00 39.88 369 LYS A C 1
ATOM 3025 O O . LYS A 1 369 ? -15.093 0.025 -22.344 1.00 39.88 369 LYS A O 1
#

Secondary structure (DSSP, 8-state):
-HHHHHHHHHH----------SS------SS------TTS---------BHHHHHHHTT--B--TTS-HHHHHHHHT-S--TT--S-EEEPTTSSSTTPPPEEE-EEEEE-TTSS-EEEEEPPPPGGGHHHHHHHHHHHHTSB----TT-HHHHHHHHHHHHHHHHHSB--BHHHHHHHTT--B--TTSTT--HHHHHHHHTTTTTBEETTEEGGGG-SSS-TTTHHHHHTSHHHHHTTB--SGGG--HHHHHHHHHHHHHHHTSBP--SSTT--HHHHHHS-GGG-----HHHHHHHHSB---BHHHIIIIIS-EEE-SS--TTGGGSTT--S--HHHHHH-BTTS-BTTB-HHHHHHHHEEEETT--

Organism: NCBI:txid1494318